Protein AF-A0A1Y2U608-F1 (afdb_monomer_lite)

Foldseek 3Di:
DFDADDPDPVSFDFDDPDDAFTFGAQDAPDDFDKAFDAWPQDDFFFTWTWIDGPNDIWIKTWTALADQVVKDFDPPPDDPLPPVRGVQACRQIQLLNQVRRLLRLCVLVVNCVQAFHWRGKDFDDPVRVVNVCVVPVVVVDHRFHGPPDDADPDPCPTSQNSDDHPVSHGGTTMIIITHDFDQDPDDDLVLLVSNVVSLVVCLLSLKFLLQDASVQAGVSHGYGRSRIRHPPHVLQCVVVPPPDDPVNVVVSLVVLLVRQLVSQLNSLVRLVVVCVVCVVDDRHDDGPDDVSPRLPPPPVPPDDDDDRDRDHPHNSNPHDSPVSVPDD

Secondary structure (DSSP, 8-state):
-PPPPPSSGGG---B-SSSS--BPBP--SSS---EEEEEEEEETTEEEEEEEETTEEEEEEEEPB--GGGSS---TTS-TT-HHHHHHHHHHHSHHHHHHHHHHHHHHHT-GGGBPPEEEEEE--HHHHHHHHHHTGGG----BS-TTSPPPSSGGGSGGGSS--TTSPPPPPEEEEEE---B-----HHHHHHHHHHHHHHHHTTEE-----GGGEETTEE---TT-EESS-TTT-GGG-TT--HHHHHHHHHHHHHHHHHHHHHHHHHHHHHHHHTTTSPPP---SSGGGSTT------TTS--PPPP--SS-TT---TTTGGG--

pLDDT: mean 88.11, std 13.31, range [29.8, 98.81]

Structure (mmCIF, N/CA/C/O backbone):
data_AF-A0A1Y2U608-F1
#
_entry.id   AF-A0A1Y2U608-F1
#
loop_
_atom_site.group_PDB
_atom_site.id
_atom_site.type_symbol
_atom_site.label_atom_id
_atom_site.label_alt_id
_atom_site.label_comp_id
_atom_site.label_asym_id
_atom_site.label_entity_id
_atom_site.label_seq_id
_atom_site.pdbx_PDB_ins_code
_atom_site.Cartn_x
_atom_site.Cartn_y
_atom_site.Cartn_z
_atom_site.occupancy
_atom_site.B_iso_or_equiv
_atom_site.auth_seq_id
_atom_site.auth_comp_id
_atom_site.auth_asym_id
_atom_site.auth_atom_id
_atom_site.pdbx_PDB_model_num
ATOM 1 N N . MET A 1 1 ? 2.830 4.367 -18.509 1.00 82.81 1 MET A N 1
ATOM 2 C CA . MET A 1 1 ? 3.210 4.163 -17.089 1.00 82.81 1 MET A CA 1
ATOM 3 C C . MET A 1 1 ? 1.968 3.898 -16.253 1.00 82.81 1 MET A C 1
ATOM 5 O O . MET A 1 1 ? 1.845 2.808 -15.715 1.00 82.81 1 MET A O 1
ATOM 9 N N . TYR A 1 2 ? 1.045 4.858 -16.164 1.00 88.81 2 TYR A N 1
ATOM 10 C CA . TYR A 1 2 ? -0.232 4.678 -15.472 1.00 88.81 2 TYR A CA 1
ATOM 11 C C . TYR A 1 2 ? -1.236 3.863 -16.305 1.00 88.81 2 TYR A C 1
ATOM 13 O O . TYR A 1 2 ? -1.068 3.782 -17.521 1.00 88.81 2 TYR A O 1
ATOM 21 N N . PRO A 1 3 ? -2.272 3.276 -15.676 1.00 88.06 3 PRO A N 1
ATOM 22 C CA . PRO A 1 3 ? -3.377 2.652 -16.394 1.00 88.06 3 PRO A CA 1
ATOM 23 C C . PRO A 1 3 ? -4.115 3.650 -17.294 1.00 88.06 3 PRO A C 1
ATOM 25 O O . PRO A 1 3 ? -4.338 4.796 -16.900 1.00 88.06 3 PRO A O 1
ATOM 28 N N . GLU A 1 4 ? -4.540 3.182 -18.464 1.00 90.81 4 GLU A N 1
ATOM 29 C CA . GLU A 1 4 ? -5.383 3.937 -19.393 1.00 90.81 4 GLU A CA 1
ATOM 30 C C . GLU A 1 4 ? -6.827 4.067 -18.881 1.00 90.81 4 GLU A C 1
ATOM 32 O O . GLU A 1 4 ? -7.283 3.308 -18.019 1.00 90.81 4 GLU A O 1
ATOM 37 N N . TRP A 1 5 ? -7.583 5.009 -19.451 1.00 90.75 5 TRP A N 1
ATOM 38 C CA . TRP A 1 5 ? -9.025 5.085 -19.220 1.00 90.75 5 TRP A CA 1
ATOM 39 C C . TRP A 1 5 ? -9.722 3.844 -19.802 1.00 90.75 5 TRP A C 1
ATOM 41 O O . TRP A 1 5 ? -9.654 3.630 -21.018 1.00 90.75 5 TRP A O 1
ATOM 51 N N . PRO A 1 6 ? -10.432 3.043 -18.986 1.00 86.12 6 PRO A N 1
ATOM 52 C CA . PRO A 1 6 ? -11.152 1.887 -19.499 1.00 86.12 6 PRO A CA 1
ATOM 53 C C . PRO A 1 6 ? -12.313 2.359 -20.383 1.00 86.12 6 PRO A C 1
ATOM 55 O O . PRO A 1 6 ? -13.082 3.241 -20.000 1.00 86.12 6 PRO A O 1
ATOM 58 N N . LYS A 1 7 ? -12.468 1.761 -21.568 1.00 83.31 7 LYS A N 1
ATOM 59 C CA . LYS A 1 7 ? -13.630 1.993 -22.447 1.00 83.31 7 LYS A CA 1
ATOM 60 C C . LYS A 1 7 ? -14.804 1.099 -22.045 1.00 83.31 7 LYS A C 1
ATOM 62 O O . LYS A 1 7 ? -15.951 1.380 -22.382 1.00 83.31 7 LYS A O 1
ATOM 67 N N . SER A 1 8 ? -14.512 0.013 -21.337 1.00 82.56 8 SER A N 1
ATOM 68 C CA . SER A 1 8 ? -15.445 -1.003 -20.870 1.00 82.56 8 SER A CA 1
ATOM 69 C C . SER A 1 8 ? -14.888 -1.736 -19.645 1.00 82.56 8 SER A C 1
ATOM 71 O O . SER A 1 8 ? -13.690 -1.697 -19.368 1.00 82.56 8 SER A O 1
ATOM 73 N N . SER A 1 9 ? -15.742 -2.467 -18.923 1.00 81.19 9 SER A N 1
ATOM 74 C CA . SER A 1 9 ? -15.304 -3.303 -17.796 1.00 81.19 9 SER A CA 1
ATOM 75 C C . SER A 1 9 ? -14.350 -4.427 -18.210 1.00 81.19 9 SER A C 1
ATOM 77 O O . SER A 1 9 ? -13.551 -4.864 -17.388 1.00 81.19 9 SER A O 1
ATOM 79 N N . SER A 1 10 ? -14.396 -4.876 -19.469 1.00 83.44 10 SER A N 1
ATOM 80 C CA . SER A 1 10 ? -13.465 -5.875 -20.009 1.00 83.44 10 SER A CA 1
ATOM 81 C C . SER A 1 10 ? -12.045 -5.351 -20.222 1.00 83.44 10 SER A C 1
ATOM 83 O O . SER A 1 10 ? -11.138 -6.163 -20.377 1.00 83.44 10 SER A O 1
ATOM 85 N N . ASP A 1 11 ? -11.839 -4.031 -20.206 1.00 87.12 11 ASP A N 1
ATOM 86 C CA . ASP A 1 11 ? -10.500 -3.438 -20.319 1.00 87.12 11 ASP A CA 1
ATOM 87 C C . ASP A 1 11 ? -9.748 -3.450 -18.977 1.00 87.12 11 ASP A C 1
ATOM 89 O O . ASP A 1 11 ? -8.542 -3.214 -18.931 1.00 87.12 11 ASP A O 1
ATOM 93 N N . LEU A 1 12 ? -10.449 -3.722 -17.868 1.00 92.56 12 LEU A N 1
ATOM 94 C CA . LEU A 1 12 ? -9.843 -3.827 -16.546 1.00 92.56 12 LEU A CA 1
ATOM 95 C C . LEU A 1 12 ? -9.164 -5.189 -16.381 1.00 92.56 12 LEU A C 1
ATOM 97 O O . LEU A 1 12 ? -9.801 -6.239 -16.463 1.00 92.56 12 LEU A O 1
ATOM 101 N N . VAL A 1 13 ? -7.866 -5.159 -16.091 1.00 94.62 13 VAL A N 1
ATOM 102 C CA . VAL A 1 13 ? -7.020 -6.344 -15.920 1.00 94.62 13 VAL A CA 1
ATOM 103 C C . VAL A 1 13 ? -6.246 -6.273 -14.605 1.00 94.62 13 VAL A C 1
ATOM 105 O O . VAL A 1 13 ? -5.995 -5.180 -14.112 1.00 94.62 13 VAL A O 1
ATOM 108 N N . PRO A 1 14 ? -5.812 -7.401 -14.025 1.00 96.81 14 PRO A N 1
ATOM 109 C CA . PRO A 1 14 ? -5.076 -7.374 -12.764 1.00 96.81 14 PRO A CA 1
ATOM 110 C C . PRO A 1 14 ? -3.813 -6.497 -12.840 1.00 96.81 14 PRO A C 1
ATOM 112 O O . PRO A 1 14 ? -3.045 -6.600 -13.799 1.00 96.81 14 PRO A O 1
ATOM 115 N N . LEU A 1 15 ? -3.585 -5.666 -11.818 1.00 96.44 15 LEU A N 1
ATOM 116 C CA . LEU A 1 15 ? -2.464 -4.716 -11.742 1.00 96.44 15 LEU A CA 1
ATOM 117 C C . LEU A 1 15 ? -1.483 -5.078 -10.617 1.00 96.44 15 LEU A C 1
ATOM 119 O O . LEU A 1 15 ? -1.917 -5.633 -9.606 1.00 96.44 15 LEU A O 1
ATOM 123 N N . PRO A 1 16 ? -0.185 -4.735 -10.724 1.00 95.44 16 PRO A N 1
ATOM 124 C CA . PRO A 1 16 ? 0.470 -3.996 -11.817 1.00 95.44 16 PRO A CA 1
ATOM 125 C C . PRO A 1 16 ? 0.883 -4.858 -13.026 1.00 95.44 16 PRO A C 1
ATOM 127 O O . PRO A 1 16 ? 0.867 -6.090 -12.977 1.00 95.44 16 PRO A O 1
ATOM 130 N N . HIS A 1 17 ? 1.309 -4.201 -14.113 1.00 90.81 17 HIS A N 1
ATOM 131 C CA . HIS A 1 17 ? 1.776 -4.828 -15.362 1.00 90.81 17 HIS A CA 1
ATOM 132 C C . HIS A 1 17 ? 3.239 -5.296 -15.292 1.00 90.81 17 HIS A C 1
ATOM 134 O O . HIS A 1 17 ? 4.078 -4.918 -16.107 1.00 90.81 17 HIS A O 1
ATOM 140 N N . CYS A 1 18 ? 3.559 -6.125 -14.306 1.00 91.75 18 CYS A N 1
ATOM 141 C CA . CYS A 1 18 ? 4.874 -6.746 -14.178 1.00 91.75 18 CYS A CA 1
ATOM 142 C C . CYS A 1 18 ? 4.766 -8.155 -13.584 1.00 91.75 18 CYS A C 1
ATOM 144 O O . CYS A 1 18 ? 3.677 -8.629 -13.234 1.00 91.75 18 CYS A O 1
ATOM 146 N N . ASP A 1 19 ? 5.902 -8.836 -13.464 1.00 92.31 19 ASP A N 1
ATOM 147 C CA . ASP A 1 19 ? 5.955 -10.168 -12.876 1.00 92.31 19 ASP A CA 1
ATOM 148 C C . ASP A 1 19 ? 5.597 -10.151 -11.389 1.00 92.31 19 ASP A C 1
ATOM 150 O O . ASP A 1 19 ? 5.846 -9.186 -10.654 1.00 92.31 19 ASP A O 1
ATOM 154 N N . GLY A 1 20 ? 5.007 -11.258 -10.943 1.00 94.19 20 GLY A N 1
ATOM 155 C CA . GLY A 1 20 ? 4.575 -11.438 -9.567 1.00 94.19 20 GLY A CA 1
ATOM 156 C C . GLY A 1 20 ? 3.098 -11.127 -9.308 1.00 94.19 20 GLY A C 1
ATOM 157 O O . GLY A 1 20 ? 2.288 -11.123 -10.247 1.00 94.19 20 GLY A O 1
ATOM 158 N N . PRO A 1 21 ? 2.757 -10.909 -8.023 1.00 96.62 21 PRO A N 1
ATOM 159 C CA . PRO A 1 21 ? 1.381 -10.807 -7.556 1.00 96.62 21 PRO A CA 1
ATOM 160 C C . PRO A 1 21 ? 0.657 -9.590 -8.113 1.00 96.62 21 PRO A C 1
ATOM 162 O O . PRO A 1 21 ? 1.248 -8.522 -8.282 1.00 96.62 21 PRO A O 1
ATOM 165 N N . LYS A 1 22 ? -0.642 -9.758 -8.359 1.00 97.38 22 LYS A N 1
ATOM 166 C CA . LYS A 1 22 ? -1.510 -8.727 -8.929 1.00 97.38 22 LYS A CA 1
ATOM 167 C C . LYS A 1 22 ? -2.814 -8.647 -8.155 1.00 97.38 22 LYS A C 1
ATOM 169 O O . LYS A 1 22 ? -3.308 -9.657 -7.658 1.00 97.38 22 LYS A O 1
ATOM 174 N N . LEU A 1 23 ? -3.381 -7.452 -8.094 1.00 98.38 23 LEU A N 1
ATOM 175 C CA . LEU A 1 23 ? -4.692 -7.195 -7.531 1.00 98.38 23 LEU A CA 1
ATOM 176 C C . LEU A 1 23 ? -5.724 -7.122 -8.657 1.00 98.38 23 LEU A C 1
ATOM 178 O O . LEU A 1 23 ? -5.541 -6.396 -9.634 1.00 98.38 23 LEU A O 1
ATOM 182 N N . ASN A 1 24 ? -6.816 -7.867 -8.509 1.00 97.81 24 ASN A N 1
ATOM 183 C CA . ASN A 1 24 ? -7.944 -7.819 -9.437 1.00 97.81 24 ASN A CA 1
ATOM 184 C C . ASN A 1 24 ? -8.725 -6.496 -9.312 1.00 97.81 24 ASN A C 1
ATOM 186 O O . ASN A 1 24 ? -8.734 -5.888 -8.233 1.00 97.81 24 ASN A O 1
ATOM 190 N N . PRO A 1 25 ? -9.419 -6.057 -10.378 1.00 97.75 25 PRO A N 1
ATOM 191 C CA . PRO A 1 25 ? -10.357 -4.948 -10.270 1.00 97.75 25 PRO A CA 1
ATOM 192 C C . PRO A 1 25 ? -11.491 -5.284 -9.294 1.00 97.75 25 PRO A C 1
ATOM 194 O O . PRO A 1 25 ? -11.885 -6.442 -9.141 1.00 97.75 25 PRO A O 1
ATOM 197 N N . PHE A 1 26 ? -12.039 -4.258 -8.647 1.00 97.44 26 PHE A N 1
ATOM 198 C CA . PHE A 1 26 ? -13.210 -4.386 -7.795 1.00 97.44 26 PHE A CA 1
ATOM 199 C C . PHE A 1 26 ? -14.401 -4.886 -8.633 1.00 97.44 26 PHE A C 1
ATOM 201 O O . PHE A 1 26 ? -14.729 -4.276 -9.658 1.00 97.44 26 PHE A O 1
ATOM 208 N N . PRO A 1 27 ? -15.070 -5.979 -8.228 1.00 95.06 27 PRO A N 1
ATOM 209 C CA . PRO A 1 27 ? -16.069 -6.641 -9.059 1.00 95.06 27 PRO A CA 1
ATOM 210 C C . PRO A 1 27 ? -17.428 -5.932 -8.975 1.00 95.06 27 PRO A C 1
ATOM 212 O O . PRO A 1 27 ? -18.334 -6.367 -8.260 1.00 95.06 27 PRO A O 1
ATOM 215 N N . PHE A 1 28 ? -17.599 -4.842 -9.723 1.00 92.06 28 PHE A N 1
ATOM 216 C CA . PHE A 1 28 ? -18.902 -4.188 -9.845 1.00 92.06 28 PHE A CA 1
ATOM 217 C C . PHE A 1 28 ? -19.932 -5.129 -10.489 1.00 92.06 28 PHE A C 1
ATOM 219 O O . PHE A 1 28 ? -19.777 -5.591 -11.617 1.00 92.06 28 PHE A O 1
ATOM 226 N N . GLN A 1 29 ? -21.043 -5.365 -9.792 1.00 88.50 29 GLN A N 1
ATOM 227 C CA . GLN A 1 29 ? -22.234 -6.031 -10.343 1.00 88.50 29 GLN A CA 1
ATOM 228 C C . GLN A 1 29 ? -23.079 -5.051 -11.188 1.00 88.50 29 GLN A C 1
ATOM 230 O O . GLN A 1 29 ? -24.216 -4.737 -10.839 1.00 88.50 29 GLN A O 1
ATOM 235 N N . GLY A 1 30 ? -22.500 -4.496 -12.257 1.00 87.38 30 GLY A N 1
ATOM 236 C CA . GLY A 1 30 ? -23.142 -3.508 -13.134 1.00 87.38 30 GLY A CA 1
ATOM 237 C C . GLY A 1 30 ? -22.305 -2.238 -13.327 1.00 87.38 30 GLY A C 1
ATOM 238 O O . GLY A 1 30 ? -21.084 -2.298 -13.191 1.00 87.38 30 GLY A O 1
ATOM 239 N N . PRO A 1 31 ? -22.934 -1.092 -13.656 1.00 88.50 31 PRO A N 1
ATOM 240 C CA . PRO A 1 31 ? -22.225 0.177 -13.790 1.00 88.50 31 PRO A CA 1
ATOM 241 C C . PRO A 1 31 ? -21.476 0.545 -12.508 1.00 88.50 31 PRO A C 1
ATOM 243 O O . PRO A 1 31 ? -21.961 0.278 -11.403 1.00 88.50 31 PRO A O 1
ATOM 246 N N . GLN A 1 32 ? -20.334 1.211 -12.662 1.00 92.25 32 GLN A N 1
ATOM 247 C CA . GLN A 1 32 ? -19.601 1.793 -11.545 1.00 92.25 32 GLN A CA 1
ATOM 248 C C . GLN A 1 32 ? -20.482 2.857 -10.883 1.00 92.25 32 GLN A C 1
ATOM 250 O O . GLN A 1 32 ? -20.776 3.889 -11.472 1.00 92.25 32 GLN A O 1
ATOM 255 N N . LYS A 1 33 ? -20.978 2.559 -9.681 1.00 94.81 33 LYS A N 1
ATOM 256 C CA . LYS A 1 33 ? -21.806 3.465 -8.879 1.00 94.81 33 LYS A CA 1
ATOM 257 C C . LYS A 1 33 ? -21.177 3.595 -7.508 1.00 94.81 33 LYS A C 1
ATOM 259 O O . LYS A 1 33 ? -21.203 2.638 -6.731 1.00 94.81 33 LYS A O 1
ATOM 264 N N . ILE A 1 34 ? -20.611 4.764 -7.235 1.00 97.75 34 ILE A N 1
ATOM 265 C CA . ILE A 1 34 ? -19.926 5.064 -5.980 1.00 97.75 34 ILE A CA 1
ATOM 266 C C . ILE A 1 34 ? -20.586 6.289 -5.358 1.00 97.75 34 ILE A C 1
ATOM 268 O O . ILE A 1 34 ? -20.656 7.352 -5.972 1.00 97.75 34 ILE A O 1
ATOM 272 N N . THR A 1 35 ? -21.047 6.159 -4.120 1.00 98.19 35 THR A N 1
ATOM 273 C CA . THR A 1 35 ? -21.534 7.296 -3.338 1.00 98.19 35 THR A CA 1
ATOM 274 C C . THR A 1 35 ? -20.467 7.700 -2.329 1.00 98.19 35 THR A C 1
ATOM 276 O O . THR A 1 35 ? -20.159 6.950 -1.406 1.00 98.19 35 THR A O 1
ATOM 279 N N . PHE A 1 36 ? -19.893 8.893 -2.502 1.00 98.44 36 PHE A N 1
ATOM 280 C CA . PHE A 1 36 ? -18.903 9.461 -1.584 1.00 98.44 36 PHE A CA 1
ATOM 281 C C . PHE A 1 36 ? -19.589 10.028 -0.337 1.00 98.44 36 PHE A C 1
ATOM 283 O O . PHE A 1 36 ? -20.389 10.960 -0.431 1.00 98.44 36 PHE A O 1
ATOM 290 N N . LEU A 1 37 ? -19.282 9.471 0.836 1.00 98.38 37 LEU A N 1
ATOM 291 C CA . LEU A 1 37 ? -19.990 9.788 2.077 1.00 98.38 37 LEU A CA 1
ATOM 292 C C . LEU A 1 37 ? -19.217 10.776 2.949 1.00 98.38 37 LEU A C 1
ATOM 294 O O . LEU A 1 37 ? -19.741 11.842 3.281 1.00 98.38 37 LEU A O 1
ATOM 298 N N . GLU A 1 38 ? -17.985 10.425 3.309 1.00 98.19 38 GLU A N 1
ATOM 299 C CA . GLU A 1 38 ? -17.209 11.085 4.363 1.00 98.19 38 GLU A CA 1
ATOM 300 C C . GLU A 1 38 ? -15.714 11.031 4.034 1.00 98.19 38 GLU A C 1
ATOM 302 O O . GLU A 1 38 ? -15.227 10.024 3.519 1.00 98.19 38 GLU A O 1
ATOM 307 N N . TYR A 1 39 ? -14.986 12.107 4.322 1.00 98.06 39 TYR A N 1
ATOM 308 C CA . TYR A 1 39 ? -13.531 12.130 4.217 1.00 98.06 39 TYR A CA 1
ATOM 309 C C . TYR A 1 39 ? -12.925 11.602 5.517 1.00 98.06 39 TYR A C 1
ATOM 311 O O . TYR A 1 39 ? -13.249 12.108 6.588 1.00 98.06 39 TYR A O 1
ATOM 319 N N . LEU A 1 40 ? -12.076 10.578 5.425 1.00 95.94 40 LEU A N 1
ATOM 320 C CA . LEU A 1 40 ? -11.510 9.893 6.591 1.00 95.94 40 LEU A CA 1
ATOM 321 C C . LEU A 1 40 ? -10.099 10.382 6.936 1.00 95.94 40 LEU A C 1
ATOM 323 O O . LEU A 1 40 ? -9.675 10.242 8.079 1.00 95.94 40 LEU A O 1
ATOM 327 N N . GLY A 1 41 ? -9.378 10.951 5.969 1.00 94.38 41 GLY A N 1
ATOM 328 C CA . GLY A 1 41 ? -8.042 11.502 6.176 1.00 94.38 41 GLY A CA 1
ATOM 329 C C . GLY A 1 41 ? -7.156 11.399 4.940 1.00 94.38 41 GLY A C 1
ATOM 330 O O . GLY A 1 41 ? -7.580 10.945 3.877 1.00 94.38 41 GLY A O 1
ATOM 331 N N . GLU A 1 42 ? -5.901 11.798 5.103 1.00 93.75 42 GLU A N 1
ATOM 332 C CA . GLU A 1 42 ? -4.843 11.630 4.110 1.00 93.75 42 GLU A CA 1
ATOM 333 C C . GLU A 1 42 ? -3.545 11.156 4.747 1.00 93.75 42 GLU A C 1
ATOM 335 O O . GLU A 1 42 ? -3.323 11.300 5.948 1.00 93.75 42 GLU A O 1
ATOM 340 N N . GLY A 1 43 ? -2.681 10.621 3.895 1.00 90.38 43 GLY A N 1
ATOM 341 C CA . GLY A 1 43 ? -1.259 10.484 4.153 1.00 90.38 43 GLY A CA 1
ATOM 342 C C . GLY A 1 43 ? -0.464 10.932 2.930 1.00 90.38 43 GLY A C 1
ATOM 343 O O . GLY A 1 43 ? -1.028 11.430 1.953 1.00 90.38 43 GLY A O 1
ATOM 344 N N . LEU A 1 44 ? 0.845 10.684 2.962 1.00 90.88 44 LEU A N 1
ATOM 345 C CA . LEU A 1 44 ? 1.774 11.077 1.898 1.00 90.88 44 LEU A CA 1
ATOM 346 C C . LEU A 1 44 ? 1.319 10.611 0.501 1.00 90.88 44 LEU A C 1
ATOM 348 O O . LEU A 1 44 ? 1.421 11.359 -0.464 1.00 90.88 44 LEU A O 1
ATOM 352 N N . HIS A 1 45 ? 0.772 9.394 0.398 1.00 93.94 45 HIS A N 1
ATOM 353 C CA . HIS A 1 45 ? 0.472 8.748 -0.886 1.00 93.94 45 HIS A CA 1
ATOM 354 C C . HIS A 1 45 ? -0.985 8.842 -1.344 1.00 93.94 45 HIS A C 1
ATOM 356 O O . HIS A 1 45 ? -1.276 8.500 -2.490 1.00 93.94 45 HIS A O 1
ATOM 362 N N . ALA A 1 46 ? -1.930 9.204 -0.472 1.00 96.00 46 ALA A N 1
ATOM 363 C CA . ALA A 1 46 ? -3.347 9.040 -0.785 1.00 96.00 46 ALA A CA 1
ATOM 364 C C . ALA A 1 46 ? -4.287 9.833 0.124 1.00 96.00 46 ALA A C 1
ATOM 366 O O . ALA A 1 46 ? -3.985 10.103 1.285 1.00 96.00 46 ALA A O 1
ATOM 367 N N . HIS A 1 47 ? -5.486 10.067 -0.398 1.00 97.50 47 HIS A N 1
ATOM 368 C CA . HIS A 1 47 ? -6.675 10.416 0.370 1.00 97.50 47 HIS A CA 1
ATOM 369 C C . HIS A 1 47 ? -7.489 9.158 0.680 1.00 97.50 47 HIS A C 1
ATOM 371 O O . HIS A 1 47 ? -7.570 8.248 -0.144 1.00 97.50 47 HIS A O 1
ATOM 377 N N . VAL A 1 48 ? -8.147 9.106 1.835 1.00 97.69 48 VAL A N 1
ATOM 378 C CA . VAL A 1 48 ? -9.043 8.007 2.208 1.00 97.69 48 VAL A CA 1
ATOM 379 C C . VAL A 1 48 ? -10.446 8.555 2.422 1.00 97.69 48 VAL A C 1
ATOM 381 O O . VAL A 1 48 ? -10.663 9.483 3.199 1.00 97.69 48 VAL A O 1
ATOM 384 N N . VAL A 1 49 ? -11.417 7.966 1.730 1.00 98.38 49 VAL A N 1
ATOM 385 C CA . VAL A 1 49 ? -12.825 8.363 1.791 1.00 98.38 49 VAL A CA 1
ATOM 386 C C . VAL A 1 49 ? -13.703 7.162 2.106 1.00 98.38 49 VAL A C 1
ATOM 388 O O . VAL A 1 49 ? -13.487 6.055 1.617 1.00 98.38 49 VAL A O 1
ATOM 391 N N . LYS A 1 50 ? -14.723 7.373 2.928 1.00 98.62 50 LYS A N 1
ATOM 392 C CA . LYS A 1 50 ? -15.799 6.414 3.148 1.00 98.62 50 LYS A CA 1
ATOM 393 C C . LYS A 1 50 ? -16.754 6.476 1.970 1.00 98.62 50 LYS A C 1
ATOM 395 O O . LYS A 1 50 ? -17.224 7.558 1.602 1.00 98.62 50 LYS A O 1
ATOM 400 N N . VAL A 1 51 ? -17.074 5.318 1.412 1.00 98.75 51 VAL A N 1
ATOM 401 C CA . VAL A 1 51 ? -17.980 5.209 0.268 1.00 98.75 51 VAL A CA 1
ATOM 402 C C . VAL A 1 51 ? -19.039 4.150 0.506 1.00 98.75 51 VAL A C 1
ATOM 404 O O . VAL A 1 51 ? -18.816 3.187 1.240 1.00 98.75 51 VAL A O 1
ATOM 407 N N . GLU A 1 52 ? -20.179 4.323 -0.148 1.00 98.44 52 GLU A N 1
ATOM 408 C CA . GLU A 1 52 ? -21.145 3.255 -0.362 1.00 98.44 52 GLU A CA 1
ATOM 409 C C . GLU A 1 52 ? -21.052 2.778 -1.812 1.00 98.44 52 GLU A C 1
ATOM 411 O O . GLU A 1 52 ? -21.097 3.575 -2.752 1.00 98.44 52 GLU A O 1
ATOM 416 N N . ILE A 1 53 ? -20.911 1.466 -1.985 1.00 98.06 53 ILE A N 1
ATOM 417 C CA . ILE A 1 53 ? -20.955 0.798 -3.283 1.00 98.06 53 ILE A CA 1
ATOM 418 C C . ILE A 1 53 ? -21.940 -0.358 -3.138 1.00 98.06 53 ILE A C 1
ATOM 420 O O . ILE A 1 53 ? -21.761 -1.224 -2.286 1.00 98.06 53 ILE A O 1
ATOM 424 N N . GLN A 1 54 ? -23.004 -0.357 -3.945 1.00 94.88 54 GLN A N 1
ATOM 425 C CA . GLN A 1 54 ? -24.032 -1.412 -3.937 1.00 94.88 54 GLN A CA 1
ATOM 426 C C . GLN A 1 54 ? -24.661 -1.659 -2.549 1.00 94.88 54 GLN A C 1
ATOM 428 O O . GLN A 1 54 ? -24.933 -2.796 -2.173 1.00 94.88 54 GLN A O 1
ATOM 433 N N . GLY A 1 55 ? -24.887 -0.585 -1.783 1.00 95.94 55 GLY A N 1
ATOM 434 C CA . GLY A 1 55 ? -25.483 -0.648 -0.442 1.00 95.94 55 GLY A CA 1
ATOM 435 C C . GLY A 1 55 ? -24.539 -1.142 0.660 1.00 95.94 55 GLY A C 1
ATOM 436 O O . GLY A 1 55 ? -24.981 -1.347 1.787 1.00 95.94 55 GLY A O 1
ATOM 437 N N . GLN A 1 56 ? -23.253 -1.340 0.359 1.00 97.75 56 GLN A N 1
ATOM 438 C CA . GLN A 1 56 ? -22.236 -1.733 1.329 1.00 97.75 56 GLN A CA 1
ATOM 439 C C . GLN A 1 56 ? -21.229 -0.599 1.547 1.00 97.75 56 GLN A C 1
ATOM 441 O O . GLN A 1 56 ? -20.809 0.075 0.606 1.00 97.75 56 GLN A O 1
ATOM 446 N N . ILE A 1 57 ? -20.829 -0.408 2.807 1.00 98.56 57 ILE A N 1
ATOM 447 C CA . ILE A 1 57 ? -19.848 0.601 3.213 1.00 98.56 57 ILE A CA 1
ATOM 448 C C . ILE A 1 57 ? -18.426 0.061 3.071 1.00 98.56 57 ILE A C 1
ATOM 450 O O . ILE A 1 57 ? -18.129 -1.044 3.539 1.00 98.56 57 ILE A O 1
ATOM 454 N N . TYR A 1 58 ? -17.554 0.886 2.490 1.00 98.69 58 TYR A N 1
ATOM 455 C CA . TYR A 1 58 ? -16.131 0.622 2.292 1.00 98.69 58 TYR A CA 1
ATOM 456 C C . TYR A 1 58 ? -15.271 1.839 2.644 1.00 98.69 58 TYR A C 1
ATOM 458 O O . TYR A 1 58 ? -15.745 2.979 2.654 1.00 98.69 58 TYR A O 1
ATOM 466 N N . ALA A 1 59 ? -13.984 1.587 2.884 1.00 98.44 59 ALA A N 1
ATOM 467 C CA . ALA A 1 59 ? -12.946 2.605 2.809 1.00 98.44 59 ALA A CA 1
ATOM 468 C C . ALA A 1 59 ? -12.327 2.566 1.405 1.00 98.44 59 ALA A C 1
ATOM 470 O O . ALA A 1 59 ? -11.879 1.515 0.948 1.00 98.44 59 ALA A O 1
ATOM 471 N N . LEU A 1 60 ? -12.301 3.700 0.717 1.00 98.69 60 LEU A N 1
ATOM 472 C CA . LEU A 1 60 ? -11.685 3.861 -0.594 1.00 98.69 60 LEU A CA 1
ATOM 473 C C . LEU A 1 60 ? -10.443 4.741 -0.447 1.00 98.69 60 LEU A C 1
ATOM 475 O O . LEU A 1 60 ? -10.549 5.929 -0.145 1.00 98.69 60 LEU A O 1
ATOM 479 N N . LYS A 1 61 ? -9.265 4.148 -0.654 1.00 98.50 61 LYS A N 1
ATOM 480 C CA . LYS A 1 61 ? -7.985 4.869 -0.684 1.00 98.50 61 LYS A CA 1
ATOM 481 C C . LYS A 1 61 ? -7.716 5.317 -2.117 1.00 98.50 61 LYS A C 1
ATOM 483 O O . LYS A 1 61 ? -7.545 4.461 -2.977 1.00 98.50 61 LYS A O 1
ATOM 488 N N . LEU A 1 62 ? -7.721 6.623 -2.364 1.00 98.56 62 LEU A N 1
ATOM 489 C CA . LEU A 1 62 ? -7.486 7.268 -3.655 1.00 98.56 62 LEU A CA 1
ATOM 490 C C . LEU A 1 62 ? -6.055 7.803 -3.708 1.00 98.56 62 LEU A C 1
ATOM 492 O O . LEU A 1 62 ? -5.688 8.681 -2.928 1.00 98.56 62 LEU A O 1
ATOM 496 N N . PHE A 1 63 ? -5.252 7.271 -4.619 1.00 97.38 63 PHE A N 1
ATOM 497 C CA . PHE A 1 63 ? -3.818 7.522 -4.659 1.00 97.38 63 PHE A CA 1
ATOM 498 C C . PHE A 1 63 ? -3.482 8.818 -5.385 1.00 97.38 63 PHE A C 1
ATOM 500 O O . PHE A 1 63 ? -4.077 9.160 -6.413 1.00 97.38 63 PHE A O 1
ATOM 507 N N . ARG A 1 64 ? -2.483 9.508 -4.842 1.00 95.12 64 ARG A N 1
ATOM 508 C CA . ARG A 1 64 ? -1.807 10.631 -5.479 1.00 95.12 64 ARG A CA 1
ATOM 509 C C . ARG A 1 64 ? -0.902 10.121 -6.609 1.00 95.12 64 ARG A C 1
ATOM 511 O O . ARG A 1 64 ? -0.671 8.924 -6.766 1.00 95.12 64 ARG A O 1
ATOM 518 N N . PHE A 1 65 ? -0.410 11.046 -7.413 1.00 93.88 65 PHE A N 1
ATOM 519 C CA . PHE A 1 65 ? 0.635 10.871 -8.411 1.00 93.88 65 PHE A CA 1
ATOM 520 C C . PHE A 1 65 ? 1.919 11.432 -7.788 1.00 93.88 65 PHE A C 1
ATOM 522 O O . PHE A 1 65 ? 2.165 12.628 -7.938 1.00 93.88 65 PHE A O 1
ATOM 529 N N . PRO A 1 66 ? 2.664 10.631 -7.006 1.00 91.00 66 PRO A N 1
ATOM 530 C CA . PRO A 1 66 ? 3.720 11.135 -6.128 1.00 91.00 66 PRO A CA 1
ATOM 531 C C . PRO A 1 66 ? 4.928 11.645 -6.915 1.00 91.00 66 PRO A C 1
ATOM 533 O O . PRO A 1 66 ? 5.076 11.330 -8.097 1.00 91.00 66 PRO A O 1
ATOM 536 N N . HIS A 1 67 ? 5.814 12.400 -6.264 1.00 87.38 67 HIS A N 1
ATOM 537 C CA . HIS A 1 67 ? 7.097 12.758 -6.865 1.00 87.38 67 HIS A CA 1
ATOM 538 C C . HIS A 1 67 ? 7.993 11.522 -6.997 1.00 87.38 67 HIS A C 1
ATOM 540 O O . HIS A 1 67 ? 7.875 10.572 -6.228 1.00 87.38 67 HIS A O 1
ATOM 546 N N . ASP A 1 68 ? 8.934 11.537 -7.947 1.00 83.75 68 ASP A N 1
ATOM 547 C CA . ASP A 1 68 ? 9.831 10.389 -8.188 1.00 83.75 68 ASP A CA 1
ATOM 548 C C . ASP A 1 68 ? 10.684 10.029 -6.959 1.00 83.75 68 ASP A C 1
ATOM 550 O O . ASP A 1 68 ? 11.139 8.902 -6.825 1.00 83.75 68 ASP A O 1
ATOM 554 N N . GLN A 1 69 ? 10.907 11.000 -6.070 1.00 83.12 69 GLN A N 1
ATOM 555 C CA . GLN A 1 69 ? 11.671 10.848 -4.829 1.00 83.12 69 GLN A CA 1
ATOM 556 C C . GLN A 1 69 ? 10.875 10.221 -3.675 1.00 83.12 69 GLN A C 1
ATOM 558 O O . GLN A 1 69 ? 11.473 9.839 -2.673 1.00 83.12 69 GLN A O 1
ATOM 563 N N . ASP A 1 70 ? 9.550 10.123 -3.804 1.00 86.56 70 ASP A N 1
ATOM 564 C CA . ASP A 1 70 ? 8.669 9.608 -2.748 1.00 86.56 70 ASP A CA 1
ATOM 565 C C . ASP A 1 70 ? 8.552 8.074 -2.794 1.00 86.56 70 ASP A C 1
ATOM 567 O O . ASP A 1 70 ? 7.850 7.467 -1.989 1.00 86.56 70 ASP A O 1
ATOM 571 N N . TRP A 1 71 ? 9.213 7.427 -3.753 1.00 89.00 71 TRP A N 1
ATOM 572 C CA . TRP A 1 71 ? 9.228 5.979 -3.903 1.00 89.00 71 TRP A CA 1
ATOM 573 C C . TRP A 1 71 ? 10.612 5.485 -4.326 1.00 89.00 71 TRP A C 1
ATOM 575 O O . TRP A 1 71 ? 11.450 6.241 -4.815 1.00 89.00 71 TRP A O 1
ATOM 585 N N . LEU A 1 72 ? 10.878 4.195 -4.100 1.00 88.62 72 LEU A N 1
ATOM 586 C CA . LEU A 1 72 ? 12.156 3.590 -4.468 1.00 88.62 72 LEU A CA 1
ATOM 587 C C . LEU A 1 72 ? 12.272 3.556 -5.996 1.00 88.62 72 LEU A C 1
ATOM 589 O O . LEU A 1 72 ? 11.524 2.851 -6.668 1.00 88.62 72 LEU A O 1
ATOM 593 N N . GLY A 1 73 ? 13.190 4.342 -6.542 1.00 84.75 73 GLY A N 1
ATOM 594 C CA . GLY A 1 73 ? 13.298 4.571 -7.977 1.00 84.75 73 GLY A CA 1
ATOM 595 C C . GLY A 1 73 ? 14.736 4.529 -8.486 1.00 84.75 73 GLY A C 1
ATOM 596 O O . GLY A 1 73 ? 15.662 4.182 -7.747 1.00 84.75 73 GLY A O 1
ATOM 597 N N . PRO A 1 74 ? 14.938 4.860 -9.770 1.00 79.19 74 PRO A N 1
ATOM 598 C CA . PRO A 1 74 ? 16.270 4.934 -10.350 1.00 79.19 74 PRO A CA 1
ATOM 599 C C . PRO A 1 74 ? 17.124 6.049 -9.723 1.00 79.19 74 PRO A C 1
ATOM 601 O O . PRO A 1 74 ? 16.615 6.967 -9.081 1.00 79.19 74 PRO A O 1
ATOM 604 N N . SER A 1 75 ? 18.442 5.986 -9.964 1.00 73.31 75 SER A N 1
ATOM 605 C CA . SER A 1 75 ? 19.374 7.082 -9.649 1.00 73.31 75 SER A CA 1
ATOM 606 C C . SER A 1 75 ? 18.876 8.413 -10.227 1.00 73.31 75 SER A C 1
ATOM 608 O O . SER A 1 75 ? 18.249 8.446 -11.287 1.00 73.31 75 SER A O 1
ATOM 610 N N . ASN A 1 76 ? 19.259 9.522 -9.589 1.00 72.69 76 ASN A N 1
ATOM 611 C CA . ASN A 1 76 ? 19.057 10.873 -10.119 1.00 72.69 76 ASN A CA 1
ATOM 612 C C . ASN A 1 76 ? 19.697 11.100 -11.502 1.00 72.69 76 ASN A C 1
ATOM 614 O O . ASN A 1 76 ? 19.347 12.071 -12.165 1.00 72.69 76 ASN A O 1
ATOM 618 N N . ASP A 1 77 ? 20.604 10.219 -11.933 1.00 74.69 77 ASP A N 1
ATOM 619 C CA . ASP A 1 77 ? 21.251 10.275 -13.249 1.00 74.69 77 ASP A CA 1
ATOM 620 C C . ASP A 1 77 ? 20.369 9.743 -14.393 1.00 74.69 77 ASP A C 1
ATOM 622 O O . ASP A 1 77 ? 20.707 9.925 -15.563 1.00 74.69 77 ASP A O 1
ATOM 626 N N . VAL A 1 78 ? 19.254 9.068 -14.086 1.00 77.75 78 VAL A N 1
ATOM 627 C CA . VAL A 1 78 ? 18.306 8.592 -15.104 1.00 77.75 78 VAL A CA 1
ATOM 628 C C . VAL A 1 78 ? 17.416 9.745 -15.553 1.00 77.75 78 VAL A C 1
ATOM 630 O O . VAL A 1 78 ? 16.835 10.456 -14.729 1.00 77.75 78 VAL A O 1
ATOM 633 N N . ASP A 1 79 ? 17.275 9.912 -16.872 1.00 81.06 79 ASP A N 1
ATOM 634 C CA . ASP A 1 79 ? 16.307 10.856 -17.422 1.00 81.06 79 ASP A CA 1
ATOM 635 C C . ASP A 1 79 ? 14.894 10.415 -17.030 1.00 81.06 79 ASP A C 1
ATOM 637 O O . ASP A 1 79 ? 14.356 9.431 -17.530 1.00 81.06 79 ASP A O 1
ATOM 641 N N . ARG A 1 80 ? 14.265 11.177 -16.135 1.00 78.31 80 ARG A N 1
ATOM 642 C CA . ARG A 1 80 ? 12.907 10.915 -15.638 1.00 78.31 80 ARG A CA 1
ATOM 643 C C . ARG A 1 80 ? 11.840 11.021 -16.738 1.00 78.31 80 ARG A C 1
ATOM 645 O O . ARG A 1 80 ? 10.693 10.636 -16.512 1.00 78.31 80 ARG A O 1
ATOM 652 N N . LYS A 1 81 ? 12.187 11.541 -17.922 1.00 77.62 81 LYS A N 1
ATOM 653 C CA . LYS A 1 81 ? 11.326 11.541 -19.115 1.00 77.62 81 LYS A CA 1
ATOM 654 C C . LYS A 1 81 ? 11.401 10.240 -19.914 1.00 77.62 81 LYS A C 1
ATOM 656 O O . LYS A 1 81 ? 10.533 10.019 -20.757 1.00 77.62 81 LYS A O 1
ATOM 661 N N . ASP A 1 82 ? 12.386 9.385 -19.654 1.00 84.31 82 ASP A N 1
ATOM 662 C CA . ASP A 1 82 ? 12.459 8.057 -20.254 1.00 84.31 82 ASP A CA 1
ATOM 663 C C . ASP A 1 82 ? 11.368 7.162 -19.650 1.00 84.31 82 ASP A C 1
ATOM 665 O O . ASP A 1 82 ? 11.477 6.633 -18.540 1.00 84.31 82 ASP A O 1
ATOM 669 N N . LEU A 1 83 ? 10.267 7.029 -20.390 1.00 81.75 83 LEU A N 1
ATOM 670 C CA . LEU A 1 83 ? 9.097 6.275 -19.960 1.00 81.75 83 LEU A CA 1
ATOM 671 C C . LEU A 1 83 ? 9.413 4.792 -19.759 1.00 81.75 83 LEU A C 1
ATOM 673 O O . LEU A 1 83 ? 8.848 4.181 -18.853 1.00 81.75 83 LEU A O 1
ATOM 677 N N . GLU A 1 84 ? 10.271 4.214 -20.598 1.00 83.75 84 GLU A N 1
ATOM 678 C CA . GLU A 1 84 ? 10.614 2.796 -20.534 1.00 83.75 84 GLU A CA 1
ATOM 679 C C . GLU A 1 84 ? 11.446 2.524 -19.281 1.00 83.75 84 GLU A C 1
ATOM 681 O O . GLU A 1 84 ? 11.066 1.680 -18.461 1.00 83.75 84 GLU A O 1
ATOM 686 N N . ALA A 1 85 ? 12.498 3.322 -19.066 1.00 83.44 85 ALA A N 1
ATOM 687 C CA . ALA A 1 85 ? 13.339 3.226 -17.879 1.00 83.44 85 ALA A CA 1
ATOM 688 C C . ALA A 1 85 ? 12.528 3.444 -16.594 1.00 83.44 85 ALA A C 1
ATOM 690 O O . ALA A 1 85 ? 12.613 2.644 -15.663 1.00 83.44 85 ALA A O 1
ATOM 691 N N . MET A 1 86 ? 11.687 4.481 -16.545 1.00 87.25 86 MET A N 1
ATOM 692 C CA . MET A 1 86 ? 10.882 4.774 -15.358 1.00 87.25 86 MET A CA 1
ATOM 693 C C . MET A 1 86 ? 9.803 3.713 -15.105 1.00 87.25 86 MET A C 1
ATOM 695 O O . MET A 1 86 ? 9.562 3.347 -13.951 1.00 87.25 86 MET A O 1
ATOM 699 N N . SER A 1 87 ? 9.176 3.173 -16.159 1.00 86.56 87 SER A N 1
ATOM 700 C CA . SER A 1 87 ? 8.136 2.139 -16.024 1.00 86.56 87 SER A CA 1
ATOM 701 C C . SER A 1 87 ? 8.677 0.846 -15.402 1.00 86.56 87 SER A C 1
ATOM 703 O O . SER A 1 87 ? 7.941 0.161 -14.687 1.00 86.56 87 SER A O 1
ATOM 705 N N . ALA A 1 88 ? 9.963 0.538 -15.608 1.00 85.50 88 ALA A N 1
ATOM 706 C CA . ALA A 1 88 ? 10.616 -0.623 -15.009 1.00 85.50 88 ALA A CA 1
ATOM 707 C C . ALA A 1 88 ? 10.655 -0.569 -13.471 1.00 85.50 88 ALA A C 1
ATOM 709 O O . ALA A 1 88 ? 10.523 -1.611 -12.836 1.00 85.50 88 ALA A O 1
ATOM 710 N N . PHE A 1 89 ? 10.777 0.617 -12.862 1.00 91.00 89 PHE A N 1
ATOM 711 C CA . PHE A 1 89 ? 10.745 0.781 -11.400 1.00 91.00 89 PHE A CA 1
ATOM 712 C C . PHE A 1 89 ? 9.328 1.051 -10.887 1.00 91.00 89 PHE A C 1
ATOM 714 O O . PHE A 1 89 ? 8.899 0.472 -9.888 1.00 91.00 89 PHE A O 1
ATOM 721 N N . TYR A 1 90 ? 8.571 1.875 -11.613 1.00 91.12 90 TYR A N 1
ATOM 722 C CA . TYR A 1 90 ? 7.207 2.276 -11.272 1.00 91.12 90 TYR A CA 1
ATOM 723 C C . TYR A 1 90 ? 6.291 1.084 -10.967 1.00 91.12 90 TYR A C 1
ATOM 725 O O . TYR A 1 90 ? 5.578 1.077 -9.961 1.00 91.12 90 TYR A O 1
ATOM 733 N N . ASN A 1 91 ? 6.332 0.047 -11.808 1.00 92.50 91 ASN A N 1
ATOM 734 C CA . ASN A 1 91 ? 5.487 -1.140 -11.654 1.00 92.50 91 ASN A CA 1
ATOM 735 C C . ASN A 1 91 ? 5.748 -1.916 -10.351 1.00 92.50 91 ASN A C 1
ATOM 737 O O . ASN A 1 91 ? 4.891 -2.683 -9.912 1.00 92.50 91 ASN A O 1
ATOM 741 N N . TYR A 1 92 ? 6.912 -1.723 -9.731 1.00 94.88 92 TYR A N 1
ATOM 742 C CA . TYR A 1 92 ? 7.306 -2.413 -8.507 1.00 94.88 92 TYR A CA 1
ATOM 743 C C . TYR A 1 92 ? 7.232 -1.539 -7.258 1.00 94.88 92 TYR A C 1
ATOM 745 O O . TYR A 1 92 ? 7.026 -2.092 -6.180 1.00 94.88 92 TYR A O 1
ATOM 753 N N . SER A 1 93 ? 7.399 -0.221 -7.394 1.00 94.75 93 SER A N 1
ATOM 754 C CA . SER A 1 93 ? 7.675 0.654 -6.249 1.00 94.75 93 SER A CA 1
ATOM 755 C C . SER A 1 93 ? 6.773 1.869 -6.118 1.00 94.75 93 SER A C 1
ATOM 757 O O . SER A 1 93 ? 6.799 2.513 -5.073 1.00 94.75 93 SER A O 1
ATOM 759 N N . GLU A 1 94 ? 5.977 2.206 -7.134 1.00 94.62 94 GLU A N 1
ATOM 760 C CA . GLU A 1 94 ? 5.032 3.307 -6.968 1.00 94.62 94 GLU A CA 1
ATOM 761 C C . GLU A 1 94 ? 3.924 2.908 -5.969 1.00 94.62 94 GLU A C 1
ATOM 763 O O . GLU A 1 94 ? 3.475 1.757 -5.997 1.00 94.62 94 GLU A O 1
ATOM 768 N N . PRO A 1 95 ? 3.466 3.809 -5.075 1.00 96.69 95 PRO A N 1
ATOM 769 C CA . PRO A 1 95 ? 2.677 3.422 -3.910 1.00 96.69 95 PRO A CA 1
ATOM 770 C C . PRO A 1 95 ? 1.368 2.674 -4.189 1.00 96.69 95 PRO A C 1
ATOM 772 O O . PRO A 1 95 ? 0.980 1.803 -3.406 1.00 96.69 95 PRO A O 1
ATOM 775 N N . PHE A 1 96 ? 0.684 2.967 -5.301 1.00 97.50 96 PHE A N 1
ATOM 776 C CA . PHE A 1 96 ? -0.500 2.206 -5.708 1.00 97.50 96 PHE A CA 1
ATOM 777 C C . PHE A 1 96 ? -0.116 0.784 -6.127 1.00 97.50 96 PHE A C 1
ATOM 779 O O . PHE A 1 96 ? -0.790 -0.177 -5.748 1.00 97.50 96 PHE A O 1
ATOM 786 N N . ASN A 1 97 ? 0.985 0.635 -6.865 1.00 97.50 97 ASN A N 1
ATOM 787 C CA . ASN A 1 97 ? 1.477 -0.666 -7.304 1.00 97.50 97 ASN A CA 1
ATOM 788 C C . ASN A 1 97 ? 2.030 -1.496 -6.140 1.00 97.50 97 ASN A C 1
ATOM 790 O O . ASN A 1 97 ? 1.723 -2.685 -6.077 1.00 97.50 97 ASN A O 1
ATOM 794 N N . CYS A 1 98 ? 2.762 -0.895 -5.195 1.00 98.06 98 CYS A N 1
ATOM 795 C CA . CYS A 1 98 ? 3.199 -1.554 -3.956 1.00 98.06 98 CYS A CA 1
ATOM 796 C C . CYS A 1 98 ? 2.017 -2.208 -3.240 1.00 98.06 98 CYS A C 1
ATOM 798 O O . CYS A 1 98 ? 2.030 -3.404 -2.938 1.00 98.06 98 CYS A O 1
ATOM 800 N N . GLU A 1 99 ? 0.949 -1.433 -3.053 1.00 98.38 99 GLU A N 1
ATOM 801 C CA . GLU A 1 99 ? -0.230 -1.892 -2.338 1.00 98.38 99 GLU A CA 1
ATOM 802 C C . GLU A 1 99 ? -1.006 -2.960 -3.127 1.00 98.38 99 GLU A C 1
ATOM 804 O O . GLU A 1 99 ? -1.440 -3.962 -2.550 1.00 98.38 99 GLU A O 1
ATOM 809 N N . CYS A 1 100 ? -1.111 -2.816 -4.455 1.00 98.69 100 CYS A N 1
ATOM 810 C CA . CYS A 1 100 ? -1.672 -3.850 -5.328 1.00 98.69 100 CYS A CA 1
ATOM 811 C C . CYS A 1 100 ? -0.892 -5.167 -5.231 1.00 98.69 100 CYS A C 1
ATOM 813 O O . CYS A 1 100 ? -1.494 -6.228 -5.063 1.00 98.69 100 CYS A O 1
ATOM 815 N N . ARG A 1 101 ? 0.443 -5.119 -5.295 1.00 98.38 101 ARG A N 1
ATOM 816 C CA . ARG A 1 101 ? 1.296 -6.312 -5.209 1.00 98.38 101 ARG A CA 1
ATOM 817 C C . ARG A 1 101 ? 1.180 -6.979 -3.844 1.00 98.38 101 ARG A C 1
ATOM 819 O O . ARG A 1 101 ? 1.026 -8.197 -3.774 1.00 98.38 101 ARG A O 1
ATOM 826 N N . ALA A 1 102 ? 1.202 -6.201 -2.764 1.00 98.50 102 ALA A N 1
ATOM 827 C CA . ALA A 1 102 ? 1.127 -6.739 -1.413 1.00 98.50 102 ALA A CA 1
ATOM 828 C C . ALA A 1 102 ? -0.223 -7.428 -1.154 1.00 98.50 102 ALA A C 1
ATOM 830 O O . ALA A 1 102 ? -0.255 -8.588 -0.740 1.00 98.50 102 ALA A O 1
ATOM 831 N N . PHE A 1 103 ? -1.349 -6.779 -1.477 1.00 98.62 103 PHE A N 1
ATOM 832 C CA . PHE A 1 103 ? -2.663 -7.420 -1.350 1.00 98.62 103 PHE A CA 1
ATOM 833 C C . PHE A 1 103 ? -2.854 -8.581 -2.329 1.00 98.62 103 PHE A C 1
ATOM 835 O O . PHE A 1 103 ? -3.412 -9.606 -1.937 1.00 98.62 103 PHE A O 1
ATOM 842 N N . GLY A 1 104 ? -2.345 -8.464 -3.558 1.00 98.19 104 GLY A N 1
ATOM 843 C CA . GLY A 1 104 ? -2.331 -9.558 -4.527 1.00 98.19 104 GLY A CA 1
ATOM 844 C C . GLY A 1 104 ? -1.620 -10.795 -3.979 1.00 98.19 104 GLY A C 1
ATOM 845 O O . GLY A 1 104 ? -2.147 -11.901 -4.074 1.00 98.19 104 GLY A O 1
ATOM 846 N N . ARG A 1 105 ? -0.476 -10.616 -3.302 1.00 97.88 105 ARG A N 1
ATOM 847 C CA . ARG A 1 105 ? 0.263 -11.712 -2.654 1.00 97.88 105 ARG A CA 1
ATOM 848 C C . ARG A 1 105 ? -0.544 -12.359 -1.534 1.00 97.88 105 ARG A C 1
ATOM 850 O O . ARG A 1 105 ? -0.539 -1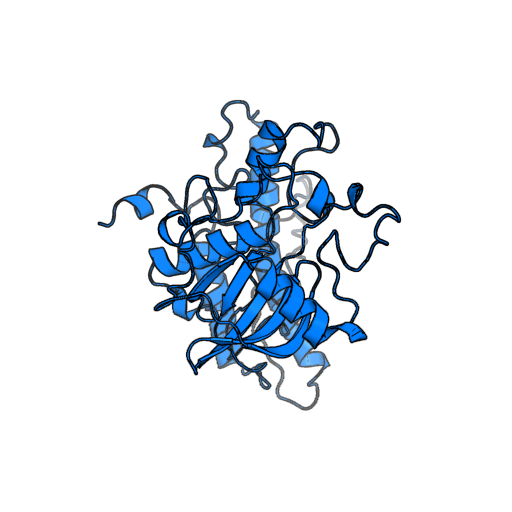3.582 -1.403 1.00 97.88 105 ARG A O 1
ATOM 857 N N . LEU A 1 106 ? -1.226 -11.558 -0.717 1.00 98.12 106 LEU A N 1
ATOM 858 C CA . LEU A 1 106 ? -2.070 -12.078 0.361 1.00 98.12 106 LEU A CA 1
ATOM 859 C C . LEU A 1 106 ? -3.244 -12.906 -0.177 1.00 98.12 106 LEU A C 1
ATOM 861 O O . LEU A 1 106 ? -3.559 -13.938 0.417 1.00 98.12 106 LEU A O 1
ATOM 865 N N . GLN A 1 107 ? -3.861 -12.478 -1.282 1.00 97.19 107 GLN A N 1
ATOM 866 C CA . GLN A 1 107 ? -4.938 -13.209 -1.960 1.00 97.19 107 GLN A CA 1
ATOM 867 C C . GLN A 1 107 ? -4.422 -14.518 -2.571 1.00 97.19 107 GLN A C 1
ATOM 869 O O . GLN A 1 107 ? -4.950 -15.585 -2.267 1.00 97.19 107 GLN A O 1
ATOM 874 N N . GLU A 1 108 ? -3.340 -14.457 -3.352 1.00 95.56 108 GLU A N 1
ATOM 875 C CA . GLU A 1 108 ? -2.701 -15.621 -3.986 1.00 95.56 108 GLU A CA 1
ATOM 876 C C . GLU A 1 108 ? -2.306 -16.694 -2.958 1.00 95.56 108 GLU A C 1
ATOM 878 O O . GLU A 1 108 ? -2.539 -17.884 -3.158 1.00 95.56 108 GLU A O 1
ATOM 883 N N . ALA A 1 109 ? -1.735 -16.279 -1.824 1.00 95.38 109 ALA A N 1
ATOM 884 C CA . ALA A 1 109 ? -1.257 -17.197 -0.796 1.00 95.38 109 ALA A CA 1
ATOM 885 C C . ALA A 1 109 ? -2.342 -17.632 0.213 1.00 95.38 109 ALA A C 1
ATOM 887 O O . ALA A 1 109 ? -2.072 -18.489 1.058 1.00 95.38 109 ALA A O 1
ATOM 888 N N . GLY A 1 110 ? -3.547 -17.049 0.173 1.00 96.00 110 GLY A N 1
ATOM 889 C CA . GLY A 1 110 ? -4.627 -17.340 1.125 1.00 96.00 110 GLY A CA 1
ATOM 890 C C . GLY A 1 110 ? -4.404 -16.778 2.540 1.00 96.00 110 GLY A C 1
ATOM 891 O O . GLY A 1 110 ? -4.901 -17.339 3.520 1.00 96.00 110 GLY A O 1
ATOM 892 N N . TYR A 1 111 ? -3.661 -15.674 2.664 1.00 97.06 111 TYR A N 1
ATOM 893 C CA . TYR A 1 111 ? -3.300 -15.024 3.935 1.00 97.06 111 TYR A CA 1
ATOM 894 C C . TYR A 1 111 ? -3.974 -13.664 4.157 1.00 97.06 111 TYR A C 1
ATOM 896 O O . TYR A 1 111 ? -3.568 -12.916 5.040 1.00 97.06 111 TYR A O 1
ATOM 904 N N . GLU A 1 112 ? -5.061 -13.358 3.446 1.00 96.69 112 GLU A N 1
ATOM 905 C CA . GLU A 1 112 ? -5.809 -12.089 3.555 1.00 96.69 112 GLU A CA 1
ATOM 906 C C . GLU A 1 112 ? -6.173 -11.673 4.993 1.00 96.69 112 GLU A C 1
ATOM 908 O O . GLU A 1 112 ? -6.355 -10.496 5.274 1.00 96.69 112 GLU A O 1
ATOM 913 N N . LYS A 1 113 ? -6.273 -12.620 5.934 1.00 95.75 113 LYS A N 1
ATOM 914 C CA . LYS A 1 113 ? -6.677 -12.355 7.324 1.00 95.75 113 LYS A CA 1
ATOM 915 C C . LYS A 1 113 ? -5.662 -11.555 8.152 1.00 95.75 113 LYS A C 1
ATOM 917 O O . LYS A 1 113 ? -6.051 -11.099 9.229 1.00 95.75 113 LYS A O 1
ATOM 922 N N . ILE A 1 114 ? -4.410 -11.419 7.703 1.00 95.62 114 ILE A N 1
ATOM 923 C CA . ILE A 1 114 ? -3.364 -10.662 8.422 1.00 95.62 114 ILE A CA 1
ATOM 924 C C . ILE A 1 114 ? -3.386 -9.156 8.102 1.00 95.62 114 ILE A C 1
ATOM 926 O O . ILE A 1 114 ? -2.759 -8.369 8.804 1.00 95.62 114 ILE A O 1
ATOM 930 N N . ALA A 1 115 ? -4.147 -8.749 7.082 1.00 97.00 115 ALA A N 1
ATOM 931 C CA . ALA A 1 115 ? -4.381 -7.358 6.705 1.00 97.00 115 ALA A CA 1
ATOM 932 C C . ALA A 1 115 ? -5.888 -7.056 6.668 1.00 97.00 115 ALA A C 1
ATOM 934 O O . ALA A 1 115 ? -6.730 -7.959 6.745 1.00 97.00 115 ALA A O 1
ATOM 935 N N . VAL A 1 116 ? -6.255 -5.779 6.564 1.00 96.75 116 VAL A N 1
ATOM 936 C CA . VAL A 1 116 ? -7.644 -5.408 6.244 1.00 96.75 116 VAL A CA 1
ATOM 937 C C . VAL A 1 116 ? -8.075 -6.072 4.941 1.00 96.75 116 VAL A C 1
ATOM 939 O O . VAL A 1 116 ? -7.272 -6.221 4.017 1.00 96.75 116 VAL A O 1
ATOM 942 N N . LYS A 1 117 ? -9.344 -6.479 4.841 1.00 97.88 117 LYS A N 1
ATOM 943 C CA . LYS A 1 117 ? -9.802 -7.114 3.603 1.00 97.88 117 LYS A CA 1
ATOM 944 C C . LYS A 1 117 ? -9.711 -6.121 2.439 1.00 97.88 117 LYS A C 1
ATOM 946 O O . LYS A 1 117 ? -10.269 -5.028 2.512 1.00 97.88 117 LYS A O 1
ATOM 951 N N . CYS A 1 118 ? -9.034 -6.522 1.367 1.00 98.38 118 CYS A N 1
ATOM 952 C CA . CYS A 1 118 ? -8.933 -5.772 0.119 1.00 98.38 118 CYS A CA 1
ATOM 953 C C . CYS A 1 118 ? -9.847 -6.408 -0.929 1.00 98.38 118 CYS A C 1
ATOM 955 O O . CYS A 1 118 ? -9.767 -7.610 -1.182 1.00 98.38 118 CYS A O 1
ATOM 957 N N . TYR A 1 119 ? -10.733 -5.604 -1.513 1.00 98.31 119 TYR A N 1
ATOM 958 C CA . TYR A 1 119 ? -11.758 -6.071 -2.448 1.00 98.31 119 TYR A CA 1
ATOM 959 C C . TYR A 1 119 ? -11.370 -5.883 -3.917 1.00 98.31 119 TYR A C 1
ATOM 961 O O . TYR A 1 119 ? -12.070 -6.383 -4.793 1.00 98.31 119 TYR A O 1
ATOM 969 N N . GLY A 1 120 ? -10.279 -5.167 -4.183 1.00 98.38 120 GLY A N 1
ATOM 970 C CA . GLY A 1 120 ? -9.797 -4.877 -5.527 1.00 98.38 120 GLY A CA 1
ATOM 971 C C . GLY A 1 120 ? -9.512 -3.397 -5.740 1.00 98.38 120 GLY A C 1
ATOM 972 O O . GLY A 1 120 ? -9.831 -2.548 -4.899 1.00 98.38 120 GLY A O 1
ATOM 973 N N . TYR A 1 121 ? -8.896 -3.095 -6.876 1.00 98.38 121 TYR A N 1
ATOM 974 C CA . TYR A 1 121 ? -8.647 -1.720 -7.298 1.00 98.38 121 TYR A CA 1
ATOM 975 C C . TYR A 1 121 ? -9.797 -1.189 -8.168 1.00 98.38 121 TYR A C 1
ATOM 977 O O . TYR A 1 121 ? -10.560 -1.954 -8.751 1.00 98.38 121 TYR A O 1
ATOM 985 N N . LEU A 1 122 ? -9.921 0.126 -8.293 1.00 96.75 122 LEU A N 1
ATOM 986 C CA . LEU A 1 122 ? -10.792 0.768 -9.274 1.00 96.75 122 LEU A CA 1
ATOM 987 C C . LEU A 1 122 ? -10.111 1.996 -9.877 1.00 96.75 122 LEU A C 1
ATOM 989 O O . LEU A 1 122 ? -9.162 2.536 -9.307 1.00 96.75 122 LEU A O 1
ATOM 993 N N . LEU A 1 123 ? -10.606 2.430 -11.030 1.00 96.94 123 LEU A N 1
ATOM 994 C CA . LEU A 1 123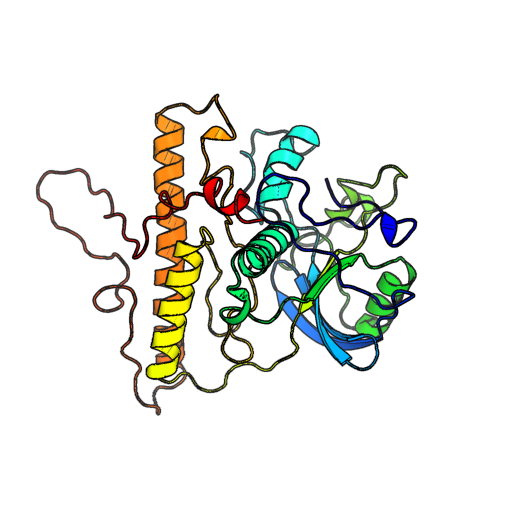 ? -10.212 3.672 -11.688 1.00 96.94 123 LEU A CA 1
ATOM 995 C C . LEU A 1 123 ? -11.438 4.587 -11.676 1.00 96.94 123 LEU A C 1
ATOM 997 O O . LEU A 1 123 ? -12.526 4.157 -12.062 1.00 96.94 123 LEU A O 1
ATOM 1001 N N . LEU A 1 124 ? -11.308 5.814 -11.174 1.00 95.44 124 LEU A N 1
ATOM 1002 C CA . LEU A 1 124 ? -12.418 6.764 -11.227 1.00 95.44 124 LEU A CA 1
ATOM 1003 C C . LEU A 1 124 ? -12.611 7.226 -12.671 1.00 95.44 124 LEU A C 1
ATOM 1005 O O . LEU A 1 124 ? -11.649 7.652 -13.304 1.00 95.44 124 LEU A O 1
ATOM 1009 N N . ASP A 1 125 ? -13.846 7.154 -13.172 1.00 92.38 125 ASP A N 1
ATOM 1010 C CA . ASP A 1 125 ? -14.211 7.847 -14.406 1.00 92.38 125 ASP A CA 1
ATOM 1011 C C . ASP A 1 125 ? -14.301 9.377 -14.167 1.00 92.38 125 ASP A C 1
ATOM 1013 O O . ASP A 1 125 ? -14.217 9.865 -13.034 1.00 92.38 125 ASP A O 1
ATOM 1017 N N . GLU A 1 126 ? -14.483 10.159 -15.233 1.00 92.12 126 GLU A N 1
ATOM 1018 C CA . GLU A 1 126 ? -14.573 11.623 -15.140 1.00 92.12 126 GLU A CA 1
ATOM 1019 C C . GLU A 1 126 ? -15.748 12.110 -14.272 1.00 92.12 126 GLU A C 1
ATOM 1021 O O . GLU A 1 126 ? -15.650 13.159 -13.627 1.00 92.12 126 GLU A O 1
ATOM 1026 N N . GLU A 1 127 ? -16.856 11.363 -14.238 1.00 94.44 127 GLU A N 1
ATOM 1027 C CA . GLU A 1 127 ? -18.022 11.689 -13.415 1.00 94.44 127 GLU A CA 1
ATOM 1028 C C . GLU A 1 127 ? -17.691 11.507 -11.932 1.00 94.44 127 GLU A C 1
ATOM 1030 O O . GLU A 1 127 ? -17.938 12.404 -11.125 1.00 94.44 127 GLU A O 1
ATOM 1035 N N . HIS A 1 128 ? -17.049 10.396 -11.574 1.00 95.94 128 HIS A N 1
ATOM 1036 C CA . HIS A 1 128 ? -16.658 10.107 -10.202 1.00 95.94 128 HIS A CA 1
ATOM 1037 C C . HIS A 1 128 ? -15.517 11.006 -9.710 1.00 95.94 128 HIS A C 1
ATOM 1039 O O . HIS A 1 128 ? -15.525 11.406 -8.544 1.00 95.94 128 HIS A O 1
ATOM 1045 N N . GLU A 1 129 ? -14.566 11.382 -10.573 1.00 95.75 129 GLU A N 1
ATOM 1046 C CA . GLU A 1 129 ? -13.553 12.389 -10.225 1.00 95.75 129 GLU A CA 1
ATOM 1047 C C . GLU A 1 129 ? -14.178 13.752 -9.917 1.00 95.75 129 GLU A C 1
ATOM 1049 O O . GLU A 1 129 ? -13.730 14.453 -9.007 1.00 95.75 129 GLU A O 1
ATOM 1054 N N . ARG A 1 130 ? -15.220 14.136 -10.659 1.00 95.62 130 ARG A N 1
ATOM 1055 C CA . ARG A 1 130 ? -15.966 15.365 -10.386 1.00 95.62 130 ARG A CA 1
ATOM 1056 C C . ARG A 1 130 ? -16.774 15.238 -9.101 1.00 95.62 130 ARG A C 1
ATOM 1058 O O . ARG A 1 130 ? -16.695 16.117 -8.253 1.00 95.62 130 ARG A O 1
ATOM 1065 N N . ALA A 1 131 ? -17.460 14.114 -8.911 1.00 96.88 131 ALA A N 1
ATOM 1066 C CA . ALA A 1 131 ? -18.276 13.862 -7.731 1.00 96.88 131 ALA A CA 1
ATOM 1067 C C . ALA A 1 131 ? -17.461 13.915 -6.429 1.00 96.88 131 ALA A C 1
ATOM 1069 O O . ALA A 1 131 ? -17.919 14.514 -5.456 1.00 96.88 131 AL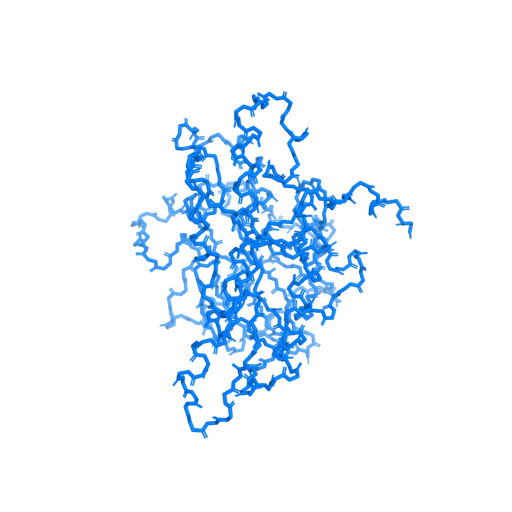A A O 1
ATOM 1070 N N . VAL A 1 132 ? -16.246 13.347 -6.397 1.00 96.69 132 VAL A N 1
ATOM 1071 C CA . VAL A 1 132 ? -15.386 13.427 -5.203 1.00 96.69 132 VAL A CA 1
ATOM 1072 C C . VAL A 1 132 ? -14.894 14.856 -4.948 1.00 96.69 132 VAL A C 1
ATOM 1074 O O . VAL A 1 132 ? -14.906 15.305 -3.802 1.00 96.69 132 VAL A O 1
ATOM 1077 N N . ARG A 1 133 ? -14.526 15.603 -5.999 1.00 94.88 133 ARG A N 1
ATOM 1078 C CA . ARG A 1 133 ? -14.099 17.009 -5.877 1.00 94.88 133 ARG A CA 1
ATOM 1079 C C . ARG A 1 133 ? -15.238 17.907 -5.406 1.00 94.88 133 ARG A C 1
ATOM 1081 O O . ARG A 1 133 ? -15.033 18.701 -4.500 1.00 94.88 133 ARG A O 1
ATOM 1088 N N . ASP A 1 134 ? -16.434 17.746 -5.961 1.00 96.31 134 ASP A N 1
ATOM 1089 C CA . ASP A 1 134 ? -17.607 18.543 -5.595 1.00 96.31 134 ASP A CA 1
ATOM 1090 C C . ASP A 1 134 ? -18.062 18.245 -4.163 1.00 96.31 134 ASP A C 1
ATOM 1092 O O . ASP A 1 134 ? -18.388 19.161 -3.403 1.00 96.31 134 ASP A O 1
ATOM 1096 N N . ARG A 1 135 ? -18.049 16.963 -3.767 1.00 97.06 135 ARG A N 1
ATOM 1097 C CA . ARG A 1 135 ? -18.429 16.525 -2.418 1.00 97.06 135 ARG A CA 1
ATOM 1098 C C . ARG A 1 135 ? -17.508 17.094 -1.343 1.00 97.06 135 ARG A C 1
ATOM 1100 O O . ARG A 1 135 ? -17.987 17.427 -0.261 1.00 97.06 135 ARG A O 1
ATOM 1107 N N . PHE A 1 136 ? -16.215 17.186 -1.634 1.00 96.75 136 PHE A N 1
ATOM 1108 C CA . PHE A 1 136 ? -15.179 17.587 -0.683 1.00 96.75 136 PHE A CA 1
ATOM 1109 C C . PHE A 1 136 ? -14.476 18.885 -1.095 1.00 96.75 136 PHE A C 1
ATOM 1111 O O . PHE A 1 136 ? -13.304 19.085 -0.781 1.00 96.75 136 PHE A O 1
ATOM 1118 N N . LYS A 1 137 ? -15.189 19.779 -1.789 1.00 94.62 137 LYS A N 1
ATOM 1119 C CA . LYS A 1 137 ? -14.629 21.021 -2.344 1.00 94.62 137 LYS A CA 1
ATOM 1120 C C . LYS A 1 137 ? -13.947 21.904 -1.297 1.00 94.62 137 LYS A C 1
ATOM 1122 O O . LYS A 1 137 ? -12.938 22.526 -1.595 1.00 94.62 137 LYS A O 1
ATOM 1127 N N . ASP A 1 138 ? -14.454 21.899 -0.064 1.00 95.06 138 ASP A N 1
ATOM 1128 C CA . ASP A 1 138 ? -13.923 22.719 1.030 1.00 95.06 138 ASP A CA 1
ATOM 1129 C C . ASP A 1 138 ? -12.558 22.210 1.537 1.00 95.06 138 ASP A C 1
ATOM 1131 O O . ASP A 1 138 ? -11.857 22.931 2.242 1.00 95.06 138 ASP A O 1
ATOM 1135 N N . LEU A 1 139 ? -12.164 20.983 1.166 1.00 92.19 139 LEU A N 1
ATOM 1136 C CA . LEU A 1 139 ? -10.875 20.380 1.519 1.00 92.19 139 LEU A CA 1
ATOM 1137 C C . LEU A 1 139 ? -9.782 20.613 0.466 1.00 92.19 139 LEU A C 1
ATOM 1139 O O . LEU A 1 139 ? -8.633 20.283 0.733 1.00 92.19 139 LEU A O 1
ATOM 1143 N N . ASN A 1 140 ? -10.113 21.149 -0.717 1.00 87.12 140 ASN A N 1
ATOM 1144 C CA . ASN A 1 140 ? -9.165 21.362 -1.822 1.00 87.12 140 ASN A CA 1
ATOM 1145 C C . ASN A 1 140 ? -8.291 20.127 -2.134 1.00 87.12 140 ASN A C 1
ATOM 1147 O O . ASN A 1 140 ? -7.066 20.214 -2.181 1.00 87.12 140 ASN A O 1
ATOM 1151 N N . LEU A 1 141 ? -8.924 18.965 -2.344 1.00 91.00 141 LEU A N 1
ATOM 1152 C CA . LEU A 1 141 ? -8.212 17.705 -2.592 1.00 91.00 141 LEU A CA 1
ATOM 1153 C C . LEU A 1 141 ? -7.267 17.807 -3.803 1.00 91.00 141 LEU A C 1
ATOM 1155 O O . LEU A 1 141 ? -7.705 18.035 -4.937 1.00 91.00 141 LEU A O 1
ATOM 1159 N N . SER A 1 142 ? -5.981 17.563 -3.556 1.00 90.19 142 SER A N 1
ATOM 1160 C CA . SER A 1 142 ? -4.933 17.476 -4.572 1.00 90.19 142 SER A CA 1
ATOM 1161 C C . SER A 1 142 ? -4.589 16.008 -4.815 1.00 90.19 142 SER A C 1
ATOM 1163 O O . SER A 1 142 ? -4.496 15.211 -3.891 1.00 90.19 142 SER A O 1
ATOM 1165 N N . PHE A 1 143 ? -4.374 15.634 -6.073 1.00 92.12 143 PHE A N 1
ATOM 1166 C CA . PHE A 1 143 ? -3.926 14.282 -6.411 1.00 92.12 143 PHE A CA 1
ATOM 1167 C C . PHE A 1 143 ? -2.525 14.276 -7.012 1.00 92.12 143 PHE A C 1
ATOM 1169 O O . PHE A 1 143 ? -2.042 13.204 -7.335 1.00 92.12 143 PHE A O 1
ATOM 1176 N N . SER A 1 144 ? -1.861 15.417 -7.173 1.00 91.56 144 SER A N 1
ATOM 1177 C CA . SER A 1 144 ? -0.524 15.488 -7.763 1.00 91.56 144 SER A CA 1
ATOM 1178 C C . SER A 1 144 ? 0.525 15.747 -6.684 1.00 91.56 144 SER A C 1
ATOM 1180 O O . SER A 1 144 ? 0.304 16.534 -5.774 1.00 91.56 144 SER A O 1
ATOM 1182 N N . GLY A 1 145 ? 1.674 15.084 -6.783 1.00 88.81 145 GLY A N 1
ATOM 1183 C CA . GLY A 1 145 ? 2.759 15.211 -5.814 1.00 88.81 145 GLY A CA 1
ATOM 1184 C C . GLY A 1 145 ? 2.387 14.676 -4.432 1.00 88.81 145 GLY A C 1
ATOM 1185 O O . GLY A 1 145 ? 1.664 13.682 -4.302 1.00 88.81 145 GLY A O 1
ATOM 1186 N N . ASN A 1 146 ? 2.896 15.352 -3.407 1.00 85.50 146 ASN A N 1
ATOM 1187 C CA . ASN A 1 146 ? 2.674 15.037 -2.003 1.00 85.50 146 ASN A CA 1
ATOM 1188 C C . ASN A 1 146 ? 2.302 16.325 -1.224 1.00 85.50 146 ASN A C 1
ATOM 1190 O O . ASN A 1 146 ? 2.508 17.423 -1.743 1.00 85.50 146 ASN A O 1
ATOM 1194 N N . PRO A 1 147 ? 1.731 16.232 -0.009 1.00 84.25 147 PRO A N 1
ATOM 1195 C CA . PRO A 1 147 ? 1.263 17.405 0.738 1.00 84.25 147 PRO A CA 1
ATOM 1196 C C . PRO A 1 147 ? 2.378 18.329 1.268 1.00 84.25 147 PRO A C 1
ATOM 1198 O O . PRO A 1 147 ? 2.070 19.393 1.800 1.00 84.25 147 PRO A O 1
ATOM 1201 N N . GLU A 1 148 ? 3.653 17.945 1.165 1.00 83.31 148 GLU A N 1
ATOM 1202 C CA . GLU A 1 148 ? 4.786 18.703 1.714 1.00 83.31 148 GLU A CA 1
ATOM 1203 C C . GLU A 1 148 ? 5.330 19.758 0.741 1.00 83.31 148 GLU A C 1
ATOM 1205 O O . GLU A 1 148 ? 5.950 20.732 1.176 1.00 83.31 148 GLU A O 1
ATOM 1210 N N . TYR A 1 149 ? 5.086 19.597 -0.563 1.00 79.44 149 TYR A N 1
ATOM 1211 C CA . TYR A 1 149 ? 5.582 20.502 -1.598 1.00 79.44 149 TYR A CA 1
ATOM 1212 C C . TYR A 1 149 ? 4.441 21.238 -2.308 1.00 79.44 149 TYR A C 1
ATOM 1214 O O . TYR A 1 149 ? 3.414 20.636 -2.621 1.00 79.44 149 TYR A O 1
ATOM 1222 N N . PRO A 1 150 ? 4.606 22.541 -2.603 1.00 74.62 150 PRO A N 1
ATOM 1223 C CA . PRO A 1 150 ? 3.614 23.283 -3.366 1.00 74.62 150 PRO A CA 1
ATOM 1224 C C . PRO A 1 150 ? 3.502 22.726 -4.790 1.00 74.62 150 PRO A C 1
ATOM 1226 O O . PRO A 1 150 ? 4.513 22.450 -5.443 1.00 74.62 150 PRO A O 1
ATOM 1229 N N . GLU A 1 151 ? 2.270 22.593 -5.282 1.00 75.38 151 GLU A N 1
ATOM 1230 C CA . GLU A 1 151 ? 2.038 22.248 -6.682 1.00 75.38 151 GLU A CA 1
ATOM 1231 C C . GLU A 1 151 ? 2.480 23.399 -7.609 1.00 75.38 151 GLU A C 1
ATOM 1233 O O . GLU A 1 151 ? 2.385 24.571 -7.228 1.00 75.38 151 GLU A O 1
ATOM 1238 N N . PRO A 1 152 ? 2.959 23.087 -8.828 1.00 78.38 152 PRO A N 1
ATOM 1239 C CA . PRO A 1 152 ? 3.202 24.090 -9.860 1.00 78.38 152 PRO A CA 1
ATOM 1240 C C . PRO A 1 152 ? 1.952 24.928 -10.163 1.00 78.38 152 PRO A C 1
ATOM 1242 O O . PRO A 1 152 ? 0.830 24.432 -10.078 1.00 78.38 152 PRO A O 1
ATOM 1245 N N . GLU A 1 153 ? 2.150 26.184 -10.573 1.00 77.50 153 GLU A N 1
ATOM 1246 C CA . GLU A 1 153 ? 1.045 27.072 -10.967 1.00 77.50 153 GLU A CA 1
ATOM 1247 C C . GLU A 1 153 ? 0.328 26.590 -12.242 1.00 77.50 153 GLU A C 1
ATOM 1249 O O . GLU A 1 153 ? -0.886 26.754 -12.364 1.00 77.50 153 GLU A O 1
ATOM 1254 N N . ASP A 1 154 ? 1.061 25.987 -13.187 1.00 82.25 154 ASP A N 1
ATOM 1255 C CA . ASP A 1 154 ? 0.483 25.359 -14.378 1.00 82.25 154 ASP A CA 1
ATOM 1256 C C . ASP A 1 154 ? 0.111 23.899 -14.076 1.00 82.25 154 ASP A C 1
ATOM 1258 O O . ASP A 1 154 ? 0.966 23.074 -13.746 1.00 82.25 154 ASP A O 1
ATOM 1262 N N . GLU A 1 155 ? -1.171 23.553 -14.241 1.00 76.88 155 GLU A N 1
ATOM 1263 C CA . GLU A 1 155 ? -1.661 22.183 -14.048 1.00 76.88 155 GLU A CA 1
ATOM 1264 C C . GLU A 1 155 ? -0.874 21.180 -14.911 1.00 76.88 155 GLU A C 1
ATOM 1266 O O . GLU A 1 155 ? -0.615 20.057 -14.470 1.00 76.88 155 GLU A O 1
ATOM 1271 N N . LYS A 1 156 ? -0.440 21.583 -16.115 1.00 80.38 156 LYS A N 1
ATOM 1272 C CA . LYS A 1 156 ? 0.313 20.723 -17.041 1.00 80.38 156 LYS A CA 1
ATOM 1273 C C . LYS A 1 156 ? 1.708 20.359 -16.542 1.00 80.38 156 LYS A C 1
ATOM 1275 O O . LYS A 1 156 ? 2.255 19.356 -16.998 1.00 80.38 156 LYS A O 1
ATOM 1280 N N . ASP A 1 157 ? 2.246 21.115 -15.590 1.00 82.00 157 ASP A N 1
ATOM 1281 C CA . ASP A 1 157 ? 3.542 20.835 -14.972 1.00 82.00 157 ASP A CA 1
ATOM 1282 C C . ASP A 1 157 ? 3.422 19.897 -13.757 1.00 82.00 157 ASP A C 1
ATOM 1284 O O . ASP A 1 157 ? 4.428 19.479 -13.177 1.00 82.00 157 ASP A O 1
ATOM 1288 N N . THR A 1 158 ? 2.200 19.521 -13.360 1.00 88.31 158 THR A N 1
ATOM 1289 C CA . THR A 1 158 ? 1.980 18.633 -12.212 1.00 88.31 158 THR A CA 1
ATOM 1290 C C . THR A 1 158 ? 2.392 17.183 -12.496 1.00 88.31 158 THR A C 1
ATOM 1292 O O . THR A 1 158 ? 2.402 16.707 -13.634 1.00 88.31 158 THR A O 1
ATOM 1295 N N . MET A 1 159 ? 2.673 16.422 -11.429 1.00 87.38 159 MET A N 1
ATOM 1296 C CA . MET A 1 159 ? 3.106 15.020 -11.533 1.00 87.38 159 MET A CA 1
ATOM 1297 C C . MET A 1 159 ? 2.131 14.125 -12.306 1.00 87.38 159 MET A C 1
ATOM 1299 O O . MET A 1 159 ? 2.561 13.227 -13.029 1.00 87.38 159 MET A O 1
ATOM 1303 N N . ARG A 1 160 ? 0.822 14.380 -12.200 1.00 90.31 160 ARG A N 1
ATOM 1304 C CA . ARG A 1 160 ? -0.204 13.621 -12.924 1.00 90.31 160 ARG A CA 1
ATOM 1305 C C . ARG A 1 160 ? -0.118 13.806 -14.443 1.00 90.31 160 ARG A C 1
ATOM 1307 O O . ARG A 1 160 ? -0.404 12.865 -15.177 1.00 90.31 160 ARG A O 1
ATOM 1314 N N . TRP A 1 161 ? 0.280 14.986 -14.917 1.00 90.00 161 TRP A N 1
ATOM 1315 C CA . TRP A 1 161 ? 0.384 15.297 -16.348 1.00 90.00 161 TRP A CA 1
ATOM 1316 C C . TRP A 1 161 ? 1.695 14.837 -16.987 1.00 90.00 161 TRP A C 1
ATOM 1318 O O . TRP A 1 161 ? 1.783 14.776 -18.211 1.00 90.00 161 TRP A O 1
ATOM 1328 N N . ARG A 1 162 ? 2.693 14.446 -16.185 1.00 86.44 162 ARG A N 1
ATOM 1329 C CA . ARG A 1 162 ? 3.999 13.992 -16.684 1.00 86.44 162 ARG A CA 1
ATOM 1330 C C . ARG A 1 162 ? 3.914 12.759 -17.587 1.00 86.44 162 ARG A C 1
ATOM 1332 O O . ARG A 1 162 ? 4.707 12.632 -18.515 1.00 86.44 162 ARG A O 1
ATOM 1339 N N . TYR A 1 163 ? 2.969 11.864 -17.313 1.00 86.00 163 TYR A N 1
ATOM 1340 C CA . TYR A 1 163 ? 2.789 10.619 -18.057 1.00 86.00 163 TYR A CA 1
ATOM 1341 C C . TYR A 1 163 ? 1.327 10.506 -18.515 1.00 86.00 163 TYR A C 1
ATOM 1343 O O . TYR A 1 163 ? 0.553 9.798 -17.867 1.00 86.00 163 TYR A O 1
ATOM 1351 N N . PRO A 1 164 ? 0.925 11.246 -19.567 1.00 89.88 164 PRO A N 1
ATOM 1352 C CA . PRO A 1 164 ? -0.444 11.225 -20.068 1.00 89.88 164 PRO A CA 1
ATOM 1353 C C . PRO A 1 164 ? -0.796 9.865 -20.681 1.00 89.88 164 PRO A C 1
ATOM 1355 O O . PRO A 1 164 ? 0.084 9.089 -21.056 1.00 89.88 164 PRO A O 1
ATOM 1358 N N . CYS A 1 165 ? -2.097 9.615 -20.783 1.00 90.50 165 CYS A N 1
ATOM 1359 C CA . CYS A 1 165 ? -2.676 8.518 -21.547 1.00 90.50 165 CYS A CA 1
ATOM 1360 C C . CYS A 1 165 ? -2.381 8.660 -23.045 1.00 90.50 165 CYS A C 1
ATOM 1362 O O . CYS A 1 165 ? -2.053 9.750 -23.527 1.00 90.50 165 CYS A O 1
ATOM 1364 N N . ASP A 1 166 ? -2.586 7.579 -23.797 1.00 89.38 166 ASP A N 1
ATOM 1365 C CA . ASP A 1 166 ? -2.337 7.535 -25.247 1.00 89.38 166 ASP A CA 1
ATOM 1366 C C . ASP A 1 166 ? -3.170 8.569 -26.030 1.00 89.38 166 ASP A C 1
ATOM 1368 O O . ASP A 1 166 ? -2.771 9.043 -27.094 1.00 89.38 166 ASP A O 1
ATOM 1372 N N . ASP A 1 167 ? -4.334 8.948 -25.498 1.00 89.88 167 ASP A N 1
ATOM 1373 C CA . ASP A 1 167 ? -5.219 9.969 -26.067 1.00 89.88 167 ASP A CA 1
ATOM 1374 C C . ASP A 1 167 ? -4.881 11.408 -25.627 1.00 89.88 167 ASP A C 1
ATOM 1376 O O . ASP A 1 167 ? -5.603 12.352 -25.958 1.00 89.88 167 ASP A O 1
ATOM 1380 N N . GLY A 1 168 ? -3.783 11.588 -24.889 1.00 89.81 168 GLY A N 1
ATOM 1381 C CA . GLY A 1 168 ? -3.303 12.873 -24.391 1.00 89.81 168 GLY A CA 1
ATOM 1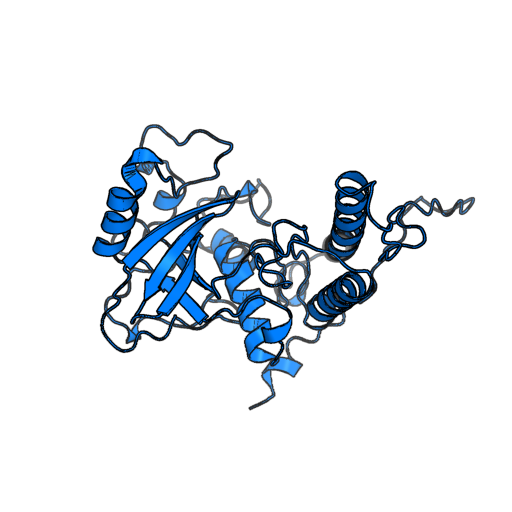382 C C . GLY A 1 168 ? -4.021 13.379 -23.139 1.00 89.81 168 GLY A C 1
ATOM 1383 O O . GLY A 1 168 ? -3.686 14.463 -22.655 1.00 89.81 168 GLY A O 1
ATOM 1384 N N . ARG A 1 169 ? -4.995 12.638 -22.591 1.00 91.44 169 ARG A N 1
ATOM 1385 C CA . ARG A 1 169 ? -5.620 12.990 -21.309 1.00 91.44 169 ARG A CA 1
ATOM 1386 C C . ARG A 1 169 ? -4.708 12.631 -20.143 1.00 91.44 169 ARG A C 1
ATOM 1388 O O . ARG A 1 169 ? -3.842 11.765 -20.226 1.00 91.44 169 ARG A O 1
ATOM 1395 N N . ARG A 1 170 ? -4.946 13.272 -19.001 1.00 92.00 170 ARG A N 1
ATOM 1396 C CA . ARG A 1 170 ? -4.343 12.854 -17.734 1.00 92.00 170 ARG A CA 1
ATOM 1397 C C . ARG A 1 170 ? -4.832 11.446 -17.342 1.00 92.00 170 ARG A C 1
ATOM 1399 O O . ARG A 1 170 ? -6.006 11.151 -17.578 1.00 92.00 170 ARG A O 1
ATOM 1406 N N . PRO A 1 171 ? -4.009 10.619 -16.680 1.00 94.00 171 PRO A N 1
ATOM 1407 C CA . PRO A 1 171 ? -4.426 9.294 -16.217 1.00 94.00 171 PRO A CA 1
ATOM 1408 C C . PRO A 1 171 ? -5.552 9.369 -15.184 1.00 94.00 171 PRO A C 1
ATOM 1410 O O . PRO A 1 171 ? -5.572 10.345 -14.428 1.00 94.00 171 PRO A O 1
ATOM 1413 N N . PRO A 1 172 ? -6.450 8.373 -15.084 1.00 95.69 172 PRO A N 1
ATOM 1414 C CA . PRO A 1 172 ? -7.521 8.342 -14.087 1.00 95.69 172 PRO A CA 1
ATOM 1415 C C . PRO A 1 172 ? -6.985 8.267 -12.651 1.00 95.69 172 PRO A C 1
ATOM 1417 O O . PRO A 1 172 ? -5.931 7.681 -12.393 1.00 95.69 172 PRO A O 1
ATOM 1420 N N . ILE A 1 173 ? -7.726 8.824 -11.688 1.00 96.62 173 ILE A N 1
ATOM 1421 C CA . ILE A 1 173 ? -7.434 8.619 -10.262 1.00 96.62 173 ILE A CA 1
ATOM 1422 C C . ILE A 1 173 ? -7.627 7.138 -9.925 1.00 96.62 173 ILE A C 1
ATOM 1424 O O . ILE A 1 173 ? -8.688 6.553 -10.154 1.00 96.62 173 ILE A O 1
ATOM 1428 N N . ARG A 1 174 ? -6.583 6.542 -9.349 1.00 97.56 174 ARG A N 1
ATOM 1429 C CA . ARG A 1 174 ? -6.522 5.125 -8.986 1.00 97.56 174 ARG A CA 1
ATOM 1430 C C . ARG A 1 174 ? -6.954 4.952 -7.537 1.00 97.56 174 ARG A C 1
ATOM 1432 O O . ARG A 1 174 ? -6.532 5.719 -6.671 1.00 97.56 174 ARG A O 1
ATOM 1439 N N . GLY A 1 175 ? -7.775 3.946 -7.267 1.00 98.19 175 GLY A N 1
ATOM 1440 C CA . GLY A 1 175 ? -8.277 3.662 -5.929 1.00 98.19 175 GLY A CA 1
ATOM 1441 C C . GLY A 1 175 ? -8.186 2.191 -5.551 1.00 98.19 175 GLY A C 1
ATOM 1442 O O . GLY A 1 175 ? -8.209 1.325 -6.419 1.00 98.19 175 GLY A O 1
ATOM 1443 N N . ILE A 1 176 ? -8.120 1.901 -4.253 1.00 98.81 176 ILE A N 1
ATOM 1444 C CA . ILE A 1 176 ? -8.256 0.540 -3.711 1.00 98.81 176 ILE A CA 1
ATOM 1445 C C . ILE A 1 176 ? -9.407 0.511 -2.711 1.00 98.81 176 ILE A C 1
ATOM 1447 O O . ILE A 1 176 ? -9.452 1.315 -1.774 1.00 98.81 176 ILE A O 1
ATOM 1451 N N . VAL A 1 177 ? -10.332 -0.430 -2.917 1.00 98.75 177 VAL A N 1
ATOM 1452 C CA . VAL A 1 177 ? -11.502 -0.640 -2.062 1.00 98.75 177 VAL A CA 1
ATOM 1453 C C . VAL A 1 177 ? -11.141 -1.608 -0.943 1.00 98.75 177 VAL A C 1
ATOM 1455 O O . VAL A 1 177 ? -10.747 -2.753 -1.184 1.00 98.75 177 VAL A O 1
ATOM 1458 N N . LYS A 1 178 ? -11.304 -1.159 0.298 1.00 98.50 178 LYS A N 1
ATOM 1459 C CA . LYS A 1 178 ? -10.929 -1.894 1.505 1.00 98.50 178 LYS A CA 1
ATOM 1460 C C . LYS A 1 178 ? -12.087 -1.998 2.485 1.00 98.50 178 LYS A C 1
ATOM 1462 O O . LYS A 1 178 ? -13.073 -1.261 2.423 1.00 98.50 178 LYS A O 1
ATOM 1467 N N . GLU A 1 179 ? -11.941 -2.936 3.412 1.00 97.56 179 GLU A N 1
ATOM 1468 C CA . GLU A 1 179 ? -12.776 -3.051 4.602 1.00 97.56 179 GLU A CA 1
ATOM 1469 C C . GLU A 1 179 ? -12.835 -1.705 5.327 1.00 97.56 179 GLU A C 1
ATOM 1471 O O . GLU A 1 179 ? -11.804 -1.128 5.670 1.00 97.56 179 GLU A O 1
ATOM 1476 N N . PHE A 1 180 ? -14.050 -1.204 5.549 1.00 97.56 180 PHE A N 1
ATOM 1477 C CA . PHE A 1 180 ? -14.256 -0.079 6.449 1.00 97.56 180 PHE A CA 1
ATOM 1478 C C . PHE A 1 180 ? -14.182 -0.573 7.895 1.00 97.56 180 PHE A C 1
ATOM 1480 O O . PHE A 1 180 ? -14.778 -1.594 8.243 1.00 97.56 180 PHE A O 1
ATOM 1487 N N . GLY A 1 181 ? -13.472 0.159 8.742 1.00 93.56 181 GLY A N 1
ATOM 1488 C CA . GLY A 1 181 ? -13.286 -0.197 10.140 1.00 93.56 181 GLY A CA 1
ATOM 1489 C C . GLY A 1 181 ? -12.865 1.002 10.970 1.00 93.56 181 GLY A C 1
ATOM 1490 O O . GLY A 1 181 ? -12.772 2.121 10.465 1.00 93.56 181 GLY A O 1
ATOM 1491 N N . SER A 1 182 ? -12.608 0.753 12.247 1.00 89.50 182 SER A N 1
ATOM 1492 C CA . SER A 1 182 ? -12.131 1.762 13.187 1.00 89.50 182 SER A CA 1
ATOM 1493 C C . SER A 1 182 ? -10.708 1.451 13.637 1.00 89.50 182 SER A C 1
ATOM 1495 O O . SER A 1 182 ? -10.250 0.303 13.567 1.00 89.50 182 SER A O 1
ATOM 1497 N N . LYS A 1 183 ? -10.013 2.480 14.132 1.00 85.56 183 LYS A N 1
ATOM 1498 C CA . LYS A 1 183 ? -8.758 2.291 14.862 1.00 85.56 183 LYS A CA 1
ATOM 1499 C C . LYS A 1 183 ? -9.009 1.343 16.041 1.00 85.56 183 LYS A C 1
ATOM 1501 O O . LYS A 1 183 ? -10.092 1.334 16.627 1.00 85.56 183 LYS A O 1
ATOM 1506 N N . SER A 1 184 ? -8.031 0.495 16.342 1.00 74.00 184 SER A N 1
ATOM 1507 C CA . SER A 1 184 ? -8.086 -0.342 17.540 1.00 74.0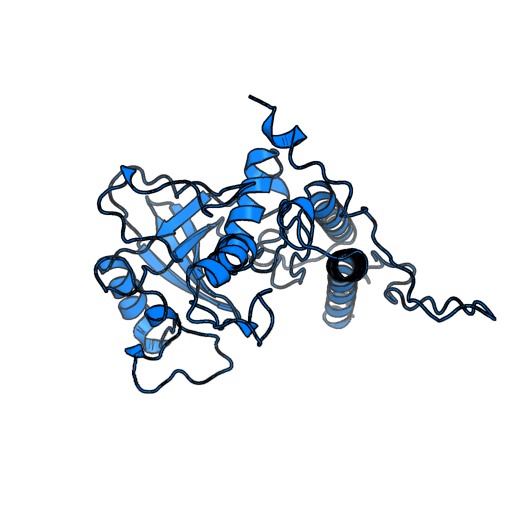0 184 SER A CA 1
ATOM 1508 C C . SER A 1 184 ? -7.723 0.504 18.759 1.00 74.00 184 SER A C 1
ATOM 1510 O O . SER A 1 184 ? -6.577 0.926 18.880 1.00 74.00 184 SER A O 1
ATOM 1512 N N . ASP A 1 185 ? -8.671 0.712 19.672 1.00 67.62 185 ASP A N 1
ATOM 1513 C CA . ASP A 1 185 ? -8.461 1.593 20.831 1.00 67.62 185 ASP A CA 1
ATOM 1514 C C . ASP A 1 185 ? -7.573 0.975 21.926 1.00 67.62 185 ASP A C 1
ATOM 1516 O O . ASP A 1 185 ? -7.050 1.687 22.784 1.00 67.62 185 ASP A O 1
ATOM 1520 N N . GLU A 1 186 ? -7.369 -0.350 21.926 1.00 82.00 186 GLU A N 1
ATOM 1521 C CA . GLU A 1 186 ? -6.589 -1.017 22.975 1.00 82.00 186 GLU A CA 1
ATOM 1522 C C . GLU A 1 186 ? -5.591 -2.051 22.445 1.00 82.00 186 GLU A C 1
ATOM 1524 O O . GLU A 1 186 ? -5.957 -3.112 21.932 1.00 82.00 186 GLU A O 1
ATOM 1529 N N . LEU A 1 187 ? -4.298 -1.776 22.653 1.00 85.56 187 LEU A N 1
ATOM 1530 C CA . LEU A 1 187 ? -3.246 -2.774 22.506 1.00 85.56 187 LEU A CA 1
ATOM 1531 C C . LEU A 1 187 ? -3.147 -3.606 23.789 1.00 85.56 187 LEU A C 1
ATOM 1533 O O . LEU A 1 187 ? -2.837 -3.107 24.866 1.00 85.56 187 LEU A O 1
ATOM 1537 N N . THR A 1 188 ? -3.407 -4.909 23.684 1.00 89.81 188 THR A N 1
ATOM 1538 C CA . THR A 1 188 ? -3.137 -5.870 24.765 1.00 89.81 188 THR A CA 1
ATOM 1539 C C . THR A 1 188 ? -1.865 -6.652 24.458 1.00 89.81 188 THR A C 1
ATOM 1541 O O . THR A 1 188 ? -1.507 -6.837 23.298 1.00 89.81 188 THR A O 1
ATOM 1544 N N . THR A 1 189 ? -1.201 -7.216 25.473 1.00 92.00 189 THR A N 1
ATOM 1545 C CA . THR A 1 189 ? -0.013 -8.068 25.263 1.00 92.00 189 THR A CA 1
ATOM 1546 C C . THR A 1 189 ? -0.275 -9.223 24.286 1.00 92.00 189 THR A C 1
ATOM 1548 O O . THR A 1 189 ? 0.593 -9.567 23.486 1.00 92.00 189 THR A O 1
ATOM 1551 N N . ALA A 1 190 ? -1.458 -9.845 24.351 1.00 92.12 190 ALA A N 1
ATOM 1552 C CA . ALA A 1 190 ? -1.825 -10.935 23.449 1.00 92.12 190 ALA A CA 1
ATOM 1553 C C . ALA A 1 190 ? -1.991 -10.438 22.008 1.00 92.12 190 ALA A C 1
ATOM 1555 O O . ALA A 1 190 ? -1.508 -11.079 21.076 1.00 92.12 190 ALA A O 1
ATOM 1556 N N . TYR A 1 191 ? -2.626 -9.279 21.844 1.00 91.38 191 TYR A N 1
ATOM 1557 C CA . TYR A 1 191 ? -2.822 -8.670 20.540 1.00 91.38 191 TYR A CA 1
ATOM 1558 C C . TYR A 1 191 ? -1.493 -8.213 19.916 1.00 91.38 191 TYR A C 1
ATOM 1560 O O . TYR A 1 191 ? -1.211 -8.532 18.768 1.00 91.38 191 TYR A O 1
ATOM 1568 N N . VAL A 1 192 ? -0.601 -7.610 20.698 1.00 92.94 192 VAL A N 1
ATOM 1569 C CA . VAL A 1 192 ? 0.737 -7.210 20.237 1.00 92.94 192 VAL A CA 1
ATOM 1570 C C . VAL A 1 192 ? 1.590 -8.406 19.800 1.00 92.94 192 VAL A C 1
ATOM 1572 O O . VAL A 1 192 ? 2.257 -8.350 18.770 1.00 92.94 192 VAL A O 1
ATOM 1575 N N . ARG A 1 193 ? 1.530 -9.536 20.521 1.00 94.56 193 ARG A N 1
ATOM 1576 C CA . ARG A 1 193 ? 2.189 -10.777 20.069 1.00 94.56 193 ARG A CA 1
ATOM 1577 C C . ARG A 1 193 ? 1.650 -11.256 18.728 1.00 94.56 193 ARG A C 1
ATOM 1579 O O . ARG A 1 193 ? 2.423 -11.756 17.918 1.00 94.56 193 ARG A O 1
ATOM 1586 N N . LYS A 1 194 ? 0.342 -11.113 18.498 1.00 94.75 194 LYS A N 1
ATOM 1587 C CA . LYS A 1 194 ? -0.261 -11.423 17.203 1.00 94.75 194 LYS A CA 1
ATOM 1588 C C . LYS A 1 194 ? 0.287 -10.504 16.109 1.00 94.75 194 LYS A C 1
ATOM 1590 O O . LYS A 1 194 ? 0.695 -11.029 15.085 1.00 94.75 194 LYS A O 1
ATOM 1595 N N . ILE A 1 195 ? 0.373 -9.192 16.342 1.00 94.38 195 ILE A N 1
ATOM 1596 C CA . ILE A 1 195 ? 0.943 -8.255 15.358 1.00 94.38 195 ILE A CA 1
ATOM 1597 C C . ILE A 1 195 ? 2.368 -8.679 14.977 1.00 94.38 195 ILE A C 1
ATOM 1599 O O . ILE A 1 195 ? 2.670 -8.772 13.796 1.00 94.38 195 ILE A O 1
ATOM 1603 N N . LEU A 1 196 ? 3.228 -9.030 15.942 1.00 95.19 196 LEU A N 1
ATOM 1604 C CA . LEU A 1 196 ? 4.591 -9.492 15.638 1.00 95.19 196 LEU A CA 1
ATOM 1605 C C . LEU A 1 196 ? 4.615 -10.774 14.785 1.00 95.19 196 LEU A C 1
ATOM 1607 O O . LEU A 1 196 ? 5.451 -10.924 13.889 1.00 95.19 196 LEU A O 1
ATOM 1611 N N . LEU A 1 197 ? 3.695 -11.707 15.053 1.00 95.69 197 LEU A N 1
ATOM 1612 C CA . LEU A 1 197 ? 3.521 -12.905 14.228 1.00 95.69 197 LEU A CA 1
ATOM 1613 C C . LEU A 1 197 ? 3.032 -12.554 12.819 1.00 95.69 197 LEU A C 1
ATOM 1615 O O . LEU A 1 197 ? 3.492 -13.172 11.861 1.00 95.69 197 LEU A O 1
ATOM 1619 N N . ASP A 1 198 ? 2.149 -11.565 12.687 1.00 95.88 198 ASP A N 1
ATOM 1620 C CA . ASP A 1 198 ? 1.647 -11.082 11.401 1.00 95.88 198 ASP A CA 1
ATOM 1621 C C . ASP A 1 198 ? 2.770 -10.383 10.603 1.00 95.88 198 ASP A C 1
ATOM 1623 O O . ASP A 1 198 ? 2.958 -10.712 9.436 1.00 95.88 198 ASP A O 1
ATOM 1627 N N . VAL A 1 199 ? 3.613 -9.543 11.227 1.00 95.94 199 VAL A N 1
ATOM 1628 C CA . VAL A 1 199 ? 4.833 -8.961 10.609 1.00 95.94 199 VAL A CA 1
ATOM 1629 C C . VAL A 1 199 ? 5.770 -10.063 10.107 1.00 95.94 199 VAL A C 1
ATOM 1631 O O . VAL A 1 199 ? 6.198 -10.064 8.956 1.00 95.94 199 VAL A O 1
ATOM 1634 N N . THR A 1 200 ? 6.033 -11.063 10.951 1.00 95.75 200 THR A N 1
ATOM 1635 C CA . THR A 1 200 ? 6.845 -12.231 10.573 1.00 95.75 200 THR A CA 1
ATOM 1636 C C . THR A 1 200 ? 6.213 -12.979 9.394 1.00 95.75 200 THR A C 1
ATOM 1638 O O . THR A 1 200 ? 6.917 -13.459 8.505 1.00 95.75 200 THR A O 1
ATOM 1641 N N . ARG A 1 201 ? 4.877 -13.073 9.357 1.00 97.06 201 ARG A N 1
ATOM 1642 C CA . ARG A 1 201 ? 4.142 -13.708 8.262 1.00 97.06 201 ARG A CA 1
ATOM 1643 C C . ARG A 1 201 ? 4.250 -12.916 6.961 1.00 97.06 201 ARG A C 1
ATOM 1645 O O . ARG A 1 201 ? 4.424 -13.552 5.928 1.00 97.06 201 ARG A O 1
ATOM 1652 N N . PHE A 1 202 ? 4.185 -11.585 6.994 1.00 97.81 202 PHE A N 1
ATOM 1653 C CA . PHE A 1 202 ? 4.442 -10.751 5.815 1.00 97.81 202 PHE A CA 1
ATOM 1654 C C . PHE A 1 202 ? 5.812 -11.078 5.214 1.00 97.81 202 PHE A C 1
ATOM 1656 O O . PHE A 1 202 ? 5.895 -11.413 4.031 1.00 97.81 202 PHE A O 1
ATOM 1663 N N . HIS A 1 203 ? 6.861 -11.124 6.042 1.00 97.00 203 HIS A N 1
ATOM 1664 C CA . HIS A 1 203 ? 8.214 -11.440 5.570 1.00 97.00 203 HIS A CA 1
ATOM 1665 C C . HIS A 1 203 ? 8.309 -12.856 4.989 1.00 97.00 203 HIS A C 1
ATOM 1667 O O . HIS A 1 203 ? 8.913 -13.056 3.939 1.00 97.00 203 HIS A O 1
ATOM 1673 N N . GLN A 1 204 ? 7.655 -13.842 5.615 1.00 96.00 204 GLN A N 1
ATOM 1674 C CA . GLN A 1 204 ? 7.554 -15.214 5.087 1.00 96.00 204 GLN A CA 1
ATOM 1675 C C . GLN A 1 204 ? 6.810 -15.303 3.747 1.00 96.00 204 GLN A C 1
ATOM 1677 O O . GLN A 1 204 ? 6.961 -16.295 3.037 1.00 96.00 204 GLN A O 1
ATOM 1682 N N . LEU A 1 205 ? 5.997 -14.302 3.411 1.00 96.81 205 LEU A N 1
ATOM 1683 C CA . LEU A 1 205 ? 5.292 -14.176 2.135 1.00 96.81 205 LEU A CA 1
ATOM 1684 C C . LEU A 1 205 ? 6.062 -13.317 1.119 1.00 96.81 205 LEU A C 1
ATOM 1686 O O . LEU A 1 205 ? 5.531 -13.012 0.051 1.00 96.81 205 LEU A O 1
ATOM 1690 N N . GLY A 1 206 ? 7.300 -12.924 1.441 1.00 97.00 206 GLY A N 1
ATOM 1691 C CA . GLY A 1 206 ? 8.129 -12.081 0.585 1.00 97.00 206 GLY A CA 1
ATOM 1692 C C . GLY A 1 206 ? 7.664 -10.626 0.530 1.00 97.00 206 GLY A C 1
ATOM 1693 O O . GLY A 1 206 ? 7.968 -9.954 -0.456 1.00 97.00 206 GLY A O 1
ATOM 1694 N N . ILE A 1 207 ? 6.919 -10.168 1.544 1.00 98.19 207 ILE A N 1
ATOM 1695 C CA . ILE A 1 207 ? 6.456 -8.786 1.718 1.00 98.19 207 ILE A CA 1
ATOM 1696 C C . ILE A 1 207 ? 7.220 -8.169 2.894 1.00 98.19 207 ILE A C 1
ATOM 1698 O O . ILE A 1 207 ? 7.139 -8.670 4.013 1.00 98.19 207 ILE A O 1
ATOM 1702 N N . ILE A 1 208 ? 7.939 -7.080 2.653 1.00 97.19 208 ILE A N 1
ATOM 1703 C CA . ILE A 1 208 ? 8.678 -6.318 3.673 1.00 97.19 208 ILE A CA 1
ATOM 1704 C C . ILE A 1 208 ? 8.395 -4.821 3.506 1.00 97.19 208 ILE A C 1
ATOM 1706 O O . ILE A 1 208 ? 7.758 -4.428 2.531 1.00 97.19 208 ILE A O 1
ATOM 1710 N N . HIS A 1 209 ? 8.916 -3.985 4.403 1.00 96.00 209 HIS A N 1
ATOM 1711 C CA . HIS A 1 209 ? 8.733 -2.533 4.388 1.00 96.00 209 HIS A CA 1
ATOM 1712 C C . HIS A 1 209 ? 7.249 -2.144 4.540 1.00 96.00 209 HIS A C 1
ATOM 1714 O O . HIS A 1 209 ? 6.702 -1.391 3.747 1.00 96.00 209 HIS A O 1
ATOM 1720 N N . ILE A 1 210 ? 6.567 -2.689 5.549 1.00 93.38 210 ILE A N 1
ATOM 1721 C CA . ILE A 1 210 ? 5.101 -2.630 5.715 1.00 93.38 210 ILE A CA 1
ATOM 1722 C C . ILE A 1 210 ? 4.590 -1.420 6.531 1.00 93.38 210 ILE A C 1
ATOM 1724 O O . ILE A 1 210 ? 3.521 -1.517 7.125 1.00 93.38 210 ILE A O 1
ATOM 1728 N N . ASP A 1 211 ? 5.354 -0.315 6.590 1.00 88.62 211 ASP A N 1
ATOM 1729 C CA . ASP A 1 211 ? 5.069 0.948 7.327 1.00 88.62 211 ASP A CA 1
ATOM 1730 C C . ASP A 1 211 ? 4.268 0.762 8.631 1.00 88.62 211 ASP A C 1
ATOM 1732 O O . ASP A 1 211 ? 3.228 1.380 8.858 1.00 88.62 211 ASP A O 1
ATOM 1736 N N . LEU A 1 212 ? 4.713 -0.158 9.491 1.00 91.75 212 LEU A N 1
ATOM 1737 C CA . LEU A 1 212 ? 3.937 -0.500 10.676 1.00 91.75 212 LEU A CA 1
ATOM 1738 C C . LEU A 1 212 ? 3.880 0.679 11.659 1.00 91.75 212 LEU A C 1
ATOM 1740 O O . LEU A 1 212 ? 4.904 1.136 12.151 1.00 91.75 212 LEU A O 1
ATOM 1744 N N . ALA A 1 213 ? 2.674 1.114 12.005 1.00 90.00 213 ALA A N 1
ATOM 1745 C CA . ALA A 1 213 ? 2.423 2.057 13.087 1.00 90.00 213 ALA A CA 1
ATOM 1746 C C . ALA A 1 213 ? 1.010 1.846 13.642 1.00 90.00 213 ALA A C 1
ATOM 1748 O O . ALA A 1 213 ? 0.153 1.259 12.976 1.00 90.00 213 ALA A O 1
ATOM 1749 N N . ASP A 1 214 ? 0.738 2.362 14.838 1.00 88.19 214 ASP A N 1
ATOM 1750 C CA . ASP A 1 214 ? -0.561 2.231 15.507 1.00 88.19 214 ASP A CA 1
ATOM 1751 C C . ASP A 1 214 ? -1.720 2.802 14.658 1.00 88.19 214 ASP A C 1
ATOM 1753 O O . ASP A 1 214 ? -2.801 2.216 14.576 1.00 88.19 214 ASP A O 1
ATOM 1757 N N . ARG A 1 215 ? -1.472 3.920 13.963 1.00 87.69 215 ARG A N 1
ATOM 1758 C CA . ARG A 1 215 ? -2.389 4.600 13.040 1.00 87.69 215 ARG A CA 1
ATOM 1759 C C . ARG A 1 215 ? -2.744 3.748 11.823 1.00 87.69 215 ARG A C 1
ATOM 1761 O O . ARG A 1 215 ? -3.789 3.973 11.226 1.00 87.69 215 ARG A O 1
ATOM 1768 N N . GLN A 1 216 ? -1.904 2.765 11.492 1.00 91.38 216 GLN A N 1
ATOM 1769 C CA . GLN A 1 216 ? -2.096 1.849 10.366 1.00 91.38 216 GLN A CA 1
ATOM 1770 C C . GLN A 1 216 ? -2.798 0.543 10.776 1.00 91.38 216 GLN A C 1
ATOM 1772 O O . GLN A 1 216 ? -2.859 -0.402 9.984 1.00 91.38 216 GLN A O 1
ATOM 1777 N N . LEU A 1 217 ? -3.325 0.462 12.006 1.00 92.88 217 LEU A N 1
ATOM 1778 C CA . LEU A 1 217 ? -4.080 -0.688 12.501 1.00 92.88 217 LEU A CA 1
ATOM 1779 C C . LEU A 1 217 ? -5.585 -0.401 12.513 1.00 92.88 217 LEU A C 1
ATOM 1781 O O . LEU A 1 217 ? -6.106 0.286 13.394 1.00 92.88 217 LEU A O 1
ATOM 1785 N N . ILE A 1 218 ? -6.304 -1.017 11.574 1.00 93.06 218 ILE A N 1
ATOM 1786 C CA . ILE A 1 218 ? -7.766 -0.939 11.460 1.00 93.06 218 ILE A CA 1
ATOM 1787 C C . ILE A 1 218 ? -8.371 -2.304 11.761 1.00 93.06 218 ILE A C 1
ATOM 1789 O O . ILE A 1 218 ? -7.934 -3.320 11.219 1.00 93.06 218 ILE A O 1
ATOM 1793 N N . ASN A 1 219 ? -9.355 -2.349 12.665 1.00 90.88 219 ASN A N 1
ATOM 1794 C CA . ASN A 1 219 ? -9.925 -3.597 13.201 1.00 90.88 219 ASN A CA 1
ATOM 1795 C C . ASN A 1 219 ? -8.842 -4.582 13.685 1.00 90.88 219 ASN A C 1
ATOM 1797 O O . ASN A 1 219 ? -8.970 -5.806 13.582 1.00 90.88 219 ASN A O 1
ATOM 1801 N N . GLY A 1 220 ? -7.738 -4.026 14.174 1.00 89.38 220 GLY A N 1
ATOM 1802 C CA . GLY A 1 220 ? -6.589 -4.772 14.636 1.00 89.38 220 GLY A CA 1
ATOM 1803 C C . GLY A 1 220 ? -5.724 -5.422 13.541 1.00 89.38 220 GLY A C 1
ATOM 1804 O O . GLY A 1 220 ? -5.020 -6.394 13.830 1.00 89.38 220 GLY A O 1
ATOM 1805 N N . LYS A 1 221 ? -5.755 -4.926 12.301 1.00 93.31 221 LYS A N 1
ATOM 1806 C CA . LYS A 1 221 ? -4.952 -5.441 11.182 1.00 93.31 221 LYS A CA 1
ATOM 1807 C C . LYS A 1 221 ? -4.260 -4.310 10.431 1.00 93.31 221 LYS A C 1
ATOM 1809 O O . LYS A 1 221 ? -4.785 -3.201 10.383 1.00 93.31 221 LYS A O 1
ATOM 1814 N N . VAL A 1 222 ? -3.132 -4.620 9.794 1.00 94.75 222 VAL A N 1
ATOM 1815 C CA . VAL A 1 222 ? -2.407 -3.669 8.938 1.00 94.75 222 VAL A CA 1
ATOM 1816 C C . VAL A 1 222 ? -3.302 -3.242 7.774 1.00 94.75 222 VAL A C 1
ATOM 1818 O O . VAL A 1 222 ? -3.889 -4.095 7.096 1.00 94.75 222 VAL A O 1
ATOM 1821 N N . CYS A 1 223 ? -3.437 -1.932 7.562 1.00 94.69 223 CYS A N 1
ATOM 1822 C CA . CYS A 1 223 ? -4.301 -1.380 6.520 1.00 94.69 223 CYS A CA 1
ATOM 1823 C C . CYS A 1 223 ? -3.580 -0.669 5.377 1.00 94.69 223 CYS A C 1
ATOM 1825 O O . CYS A 1 223 ? -4.190 -0.510 4.317 1.00 94.69 223 CYS A O 1
ATOM 1827 N N . ASP A 1 224 ? -2.339 -0.232 5.577 1.00 95.19 224 ASP A N 1
ATOM 1828 C CA . ASP A 1 224 ? -1.553 0.502 4.586 1.00 95.19 224 ASP A CA 1
ATOM 1829 C C . ASP A 1 224 ? -0.322 -0.308 4.183 1.00 95.19 224 ASP A C 1
ATOM 1831 O O . ASP A 1 224 ? 0.496 -0.662 5.025 1.00 95.19 224 ASP A O 1
ATOM 1835 N N . LEU A 1 225 ? -0.224 -0.635 2.895 1.00 97.38 225 LEU A N 1
ATOM 1836 C CA . LEU A 1 225 ? 0.903 -1.365 2.307 1.00 97.38 225 LEU A CA 1
ATOM 1837 C C . LEU A 1 225 ? 1.508 -0.598 1.125 1.00 97.38 225 LEU A C 1
ATOM 1839 O O . LEU A 1 225 ? 2.083 -1.187 0.213 1.00 97.38 225 LEU A O 1
ATOM 1843 N N . SER A 1 226 ? 1.353 0.726 1.112 1.00 96.31 226 SER A N 1
ATOM 1844 C CA . SER A 1 226 ? 1.782 1.567 -0.009 1.00 96.31 226 SER A CA 1
ATOM 1845 C C . SER A 1 226 ? 3.298 1.782 -0.104 1.00 96.31 226 SER A C 1
ATOM 1847 O O . SER A 1 226 ? 3.779 2.266 -1.118 1.00 96.31 226 SER A O 1
ATOM 1849 N N . THR A 1 227 ? 4.067 1.358 0.897 1.00 95.75 227 THR A N 1
ATOM 1850 C CA . THR A 1 227 ? 5.543 1.305 0.874 1.00 95.75 227 THR A CA 1
ATOM 1851 C C . THR A 1 227 ? 6.090 -0.116 0.717 1.00 95.75 227 THR A C 1
ATOM 1853 O O . THR A 1 227 ? 7.302 -0.307 0.615 1.00 95.75 227 THR A O 1
ATOM 1856 N N . ALA A 1 228 ? 5.209 -1.122 0.693 1.00 97.62 228 ALA A N 1
ATOM 1857 C CA . ALA A 1 228 ? 5.607 -2.514 0.799 1.00 97.62 228 ALA A CA 1
ATOM 1858 C C . ALA A 1 228 ? 6.412 -2.985 -0.418 1.00 97.62 228 ALA A C 1
ATOM 1860 O O . ALA A 1 228 ? 5.963 -2.919 -1.563 1.00 97.62 228 ALA A O 1
ATOM 1861 N N . ILE A 1 229 ? 7.568 -3.586 -0.152 1.00 97.62 229 ILE A N 1
ATOM 1862 C CA . ILE A 1 229 ? 8.374 -4.290 -1.145 1.00 97.62 229 ILE A CA 1
ATOM 1863 C C . ILE A 1 229 ? 7.876 -5.733 -1.203 1.00 97.62 229 ILE A C 1
ATOM 1865 O O . ILE A 1 229 ? 8.009 -6.488 -0.239 1.00 97.62 229 ILE A O 1
ATOM 1869 N N . THR A 1 230 ? 7.311 -6.126 -2.346 1.00 97.81 230 THR A N 1
ATOM 1870 C CA . THR A 1 230 ? 6.752 -7.473 -2.555 1.00 97.81 230 THR A CA 1
ATOM 1871 C C . THR A 1 230 ? 7.516 -8.229 -3.635 1.00 97.81 230 THR A C 1
ATOM 1873 O O . THR A 1 230 ? 7.493 -7.837 -4.804 1.00 97.81 230 THR A O 1
ATOM 1876 N N . THR A 1 231 ? 8.128 -9.351 -3.259 1.00 96.56 231 THR A N 1
ATOM 1877 C CA . THR A 1 231 ? 8.909 -10.217 -4.157 1.00 96.56 231 THR A CA 1
ATOM 1878 C C . THR A 1 231 ? 8.016 -10.846 -5.242 1.00 96.56 231 THR A C 1
ATOM 1880 O O . THR A 1 231 ? 6.942 -11.362 -4.909 1.00 96.56 231 THR A O 1
ATOM 1883 N N . PRO A 1 232 ? 8.424 -10.848 -6.529 1.00 95.50 232 PRO A N 1
ATOM 1884 C CA . PRO A 1 232 ? 9.695 -10.342 -7.063 1.00 95.50 232 PRO A CA 1
ATOM 1885 C C . PRO A 1 232 ? 9.795 -8.814 -7.067 1.00 95.50 232 PRO A C 1
ATOM 1887 O O . PRO A 1 232 ? 8.835 -8.134 -7.386 1.00 95.50 232 PRO A O 1
ATOM 1890 N N . HIS A 1 233 ? 10.950 -8.254 -6.743 1.00 94.75 233 HIS A N 1
ATOM 1891 C CA . HIS A 1 233 ? 11.192 -6.809 -6.785 1.00 94.75 233 HIS A CA 1
ATOM 1892 C C . HIS A 1 233 ? 12.631 -6.583 -7.229 1.00 94.75 233 HIS A C 1
ATOM 1894 O O . HIS A 1 233 ? 13.482 -7.403 -6.905 1.00 94.75 233 HIS A O 1
ATOM 1900 N N . TYR A 1 234 ? 12.962 -5.486 -7.912 1.00 91.88 234 TYR A N 1
ATOM 1901 C CA . TYR A 1 234 ? 14.342 -5.282 -8.385 1.00 91.88 234 TYR A CA 1
ATOM 1902 C C . TYR A 1 234 ? 15.376 -5.250 -7.240 1.00 91.88 234 TYR A C 1
ATOM 1904 O O . TYR A 1 234 ? 16.525 -5.583 -7.475 1.00 91.88 234 TYR A O 1
ATOM 1912 N N . ILE A 1 235 ? 14.971 -4.935 -5.999 1.00 91.31 235 ILE A N 1
ATOM 1913 C CA . ILE A 1 235 ? 15.799 -5.064 -4.775 1.00 91.31 235 ILE A CA 1
ATOM 1914 C C . ILE A 1 235 ? 15.911 -6.516 -4.277 1.00 91.31 235 ILE A C 1
ATOM 1916 O O . ILE A 1 235 ? 16.957 -6.905 -3.765 1.00 91.31 235 ILE A O 1
ATOM 1920 N N . THR A 1 236 ? 14.853 -7.324 -4.400 1.00 92.19 236 THR A N 1
ATOM 1921 C CA . THR A 1 236 ? 14.800 -8.689 -3.837 1.00 92.19 236 THR A CA 1
ATOM 1922 C C . THR A 1 236 ? 15.081 -9.786 -4.860 1.00 92.19 236 THR A C 1
ATOM 1924 O O . THR A 1 236 ? 15.203 -10.951 -4.500 1.00 92.19 236 THR A O 1
ATOM 1927 N N . THR A 1 237 ? 15.149 -9.441 -6.143 1.00 92.38 237 THR A N 1
ATOM 1928 C CA . THR A 1 237 ? 15.253 -10.375 -7.269 1.00 92.38 237 THR A CA 1
ATOM 1929 C C . THR A 1 237 ? 16.291 -9.849 -8.258 1.00 92.38 237 THR A C 1
ATOM 1931 O O . THR A 1 237 ? 15.932 -9.260 -9.282 1.00 92.38 237 THR A O 1
ATOM 1934 N N . PRO A 1 238 ? 17.590 -10.024 -7.957 1.00 89.50 238 PRO A N 1
ATOM 1935 C CA . PRO A 1 238 ? 18.667 -9.538 -8.813 1.00 89.50 238 PRO A CA 1
ATOM 1936 C C . PRO A 1 238 ? 18.624 -10.093 -10.240 1.00 89.50 238 PRO A C 1
ATOM 1938 O O . PRO A 1 238 ? 19.117 -9.461 -11.166 1.00 89.50 238 PRO A O 1
ATOM 1941 N N . GLU A 1 239 ? 17.981 -11.243 -10.450 1.00 88.38 239 GLU A N 1
ATOM 1942 C CA . GLU A 1 239 ? 17.795 -11.849 -11.770 1.00 88.38 239 GLU A CA 1
ATOM 1943 C C . GLU A 1 239 ? 16.975 -10.974 -12.728 1.00 88.38 239 GLU A C 1
ATOM 1945 O O . GLU A 1 239 ? 17.031 -11.194 -13.936 1.00 88.38 239 GLU A O 1
ATOM 1950 N N . LEU A 1 240 ? 16.231 -9.984 -12.216 1.00 87.75 240 LEU A N 1
ATOM 1951 C CA . LEU A 1 240 ? 15.533 -8.998 -13.045 1.00 87.75 240 LEU A CA 1
ATOM 1952 C C . LEU A 1 240 ? 16.502 -8.075 -13.800 1.00 87.75 240 LEU A C 1
ATOM 1954 O O . LEU A 1 240 ? 16.111 -7.488 -14.806 1.00 87.75 240 LEU A O 1
ATOM 1958 N N . ASN A 1 241 ? 17.755 -7.953 -13.348 1.00 88.56 241 ASN A N 1
ATOM 1959 C CA . ASN A 1 241 ? 18.788 -7.191 -14.038 1.00 88.56 241 ASN A CA 1
ATOM 1960 C C . ASN A 1 241 ? 20.097 -8.002 -14.145 1.00 88.56 241 ASN A C 1
ATOM 1962 O O . ASN A 1 241 ? 20.911 -8.001 -13.219 1.00 88.56 241 ASN A O 1
ATOM 1966 N N . PRO A 1 242 ? 20.368 -8.645 -15.296 1.00 87.44 242 PRO A N 1
ATOM 1967 C CA . PRO A 1 242 ? 21.570 -9.458 -15.478 1.00 87.44 242 PRO A CA 1
ATOM 1968 C C . PRO A 1 242 ? 22.871 -8.640 -15.543 1.00 87.44 242 PRO A C 1
ATOM 1970 O O . PRO A 1 242 ? 23.948 -9.225 -15.592 1.00 87.44 242 PRO A O 1
ATOM 1973 N N . GLN A 1 243 ? 22.795 -7.305 -15.566 1.00 89.81 243 GLN A N 1
ATOM 1974 C CA . GLN A 1 243 ? 23.960 -6.418 -15.641 1.00 89.81 243 GLN A CA 1
ATOM 1975 C C . GLN A 1 243 ? 24.494 -6.008 -14.259 1.00 89.81 243 GLN A C 1
ATOM 1977 O O . GLN A 1 243 ? 25.420 -5.202 -14.175 1.00 89.81 243 GLN A O 1
ATOM 1982 N N . LEU A 1 244 ? 23.915 -6.526 -13.169 1.00 90.31 244 LEU A N 1
ATOM 1983 C CA . LEU A 1 244 ? 24.336 -6.169 -11.818 1.00 90.31 244 LEU A CA 1
ATOM 1984 C C . LEU A 1 244 ? 25.759 -6.659 -11.515 1.00 90.31 244 LEU A C 1
ATOM 1986 O O . LEU A 1 244 ? 26.068 -7.842 -11.668 1.00 90.31 244 LEU A O 1
ATOM 1990 N N . THR A 1 245 ? 26.623 -5.757 -11.040 1.00 93.75 245 THR A N 1
ATOM 1991 C CA . THR A 1 245 ? 27.966 -6.129 -10.572 1.00 93.75 245 THR A CA 1
ATOM 1992 C C . THR A 1 245 ? 27.904 -6.766 -9.177 1.00 93.75 245 THR A C 1
ATOM 1994 O O . THR A 1 245 ? 26.944 -6.533 -8.433 1.00 93.75 245 THR A O 1
ATOM 1997 N N . PRO A 1 246 ? 28.929 -7.534 -8.759 1.00 93.75 246 PRO A N 1
ATOM 1998 C CA . PRO A 1 246 ? 29.008 -8.076 -7.401 1.00 93.75 246 PRO A CA 1
ATOM 1999 C C . PRO A 1 246 ? 28.878 -7.018 -6.295 1.00 93.75 246 PRO A C 1
ATOM 2001 O O . PRO A 1 246 ? 28.277 -7.277 -5.252 1.00 93.75 246 PRO A O 1
ATOM 2004 N N . GLU A 1 247 ? 29.406 -5.814 -6.519 1.00 92.75 247 GLU A N 1
ATOM 2005 C CA . GLU A 1 247 ? 29.307 -4.696 -5.579 1.00 92.75 247 GLU A CA 1
ATOM 2006 C C . GLU A 1 247 ? 27.858 -4.223 -5.423 1.00 92.75 247 GLU A C 1
ATOM 2008 O O . GLU A 1 247 ? 27.399 -4.022 -4.297 1.00 92.75 247 GLU A O 1
ATOM 2013 N N . TRP A 1 248 ? 27.117 -4.092 -6.528 1.00 90.62 248 TRP A N 1
ATOM 2014 C CA . TRP A 1 248 ? 25.698 -3.730 -6.486 1.00 90.62 248 TRP A CA 1
ATOM 2015 C C . TRP A 1 248 ? 24.844 -4.824 -5.854 1.00 90.62 248 TRP A C 1
ATOM 2017 O O . TRP A 1 248 ? 23.987 -4.508 -5.035 1.00 90.62 248 TRP A O 1
ATOM 2027 N N . LEU A 1 249 ? 25.128 -6.099 -6.138 1.00 91.56 249 LEU A N 1
ATOM 2028 C CA . LEU A 1 249 ? 24.465 -7.224 -5.470 1.00 91.56 249 LEU A CA 1
ATOM 2029 C C . LEU A 1 249 ? 24.638 -7.151 -3.948 1.00 91.56 249 LEU A C 1
ATOM 2031 O O . LEU A 1 249 ? 23.665 -7.268 -3.206 1.00 91.56 249 LEU A O 1
ATOM 2035 N N . SER A 1 250 ? 25.862 -6.890 -3.478 1.00 90.38 250 SER A N 1
ATOM 2036 C CA . SER A 1 250 ? 26.133 -6.743 -2.046 1.00 90.38 250 SER A CA 1
ATOM 2037 C C . SER A 1 250 ? 25.442 -5.519 -1.435 1.00 90.38 250 SER A C 1
ATOM 2039 O O . SER A 1 250 ? 25.035 -5.583 -0.274 1.00 90.38 250 SER A O 1
ATOM 2041 N N . ALA A 1 251 ? 25.329 -4.410 -2.171 1.00 89.88 251 ALA A N 1
ATOM 2042 C CA . ALA A 1 251 ? 24.632 -3.211 -1.706 1.00 89.88 251 ALA A CA 1
ATOM 2043 C C . ALA A 1 251 ? 23.116 -3.442 -1.609 1.00 89.88 251 ALA A C 1
ATOM 2045 O O . ALA A 1 251 ? 22.506 -3.108 -0.597 1.00 89.88 251 ALA A O 1
ATOM 2046 N N . MET A 1 252 ? 22.523 -4.085 -2.616 1.00 90.88 252 MET A N 1
ATOM 2047 C CA . MET A 1 252 ? 21.107 -4.455 -2.626 1.00 90.88 252 MET A CA 1
ATOM 2048 C C . MET A 1 252 ? 20.764 -5.429 -1.501 1.00 90.88 252 MET A C 1
ATOM 2050 O O . MET A 1 252 ? 19.753 -5.254 -0.828 1.00 90.88 252 MET A O 1
ATOM 2054 N N . GLU A 1 253 ? 21.618 -6.428 -1.254 1.00 91.12 253 GLU A N 1
ATOM 2055 C CA . GLU A 1 253 ? 21.452 -7.345 -0.124 1.00 91.12 253 GLU A CA 1
ATOM 2056 C C . GLU A 1 253 ? 21.449 -6.589 1.209 1.00 91.12 253 GLU A C 1
ATOM 2058 O O . GLU A 1 253 ? 20.608 -6.850 2.071 1.00 91.12 253 GLU A O 1
ATOM 2063 N N . TYR A 1 254 ? 22.359 -5.628 1.380 1.00 90.38 254 TYR A N 1
ATOM 2064 C CA . TYR A 1 254 ? 22.380 -4.795 2.575 1.00 90.38 254 TYR A CA 1
ATOM 2065 C C . TYR A 1 254 ? 21.079 -3.992 2.725 1.00 90.38 254 TYR A C 1
ATOM 2067 O O . TYR A 1 254 ? 20.447 -4.084 3.775 1.00 90.38 254 TYR A O 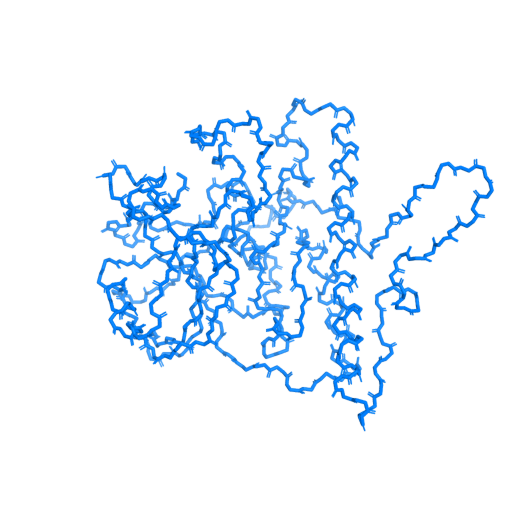1
ATOM 2075 N N . GLU A 1 255 ? 20.632 -3.283 1.685 1.00 91.00 255 GLU A N 1
ATOM 2076 C CA . GLU A 1 255 ? 19.370 -2.522 1.694 1.00 91.00 255 GLU A CA 1
ATOM 2077 C C . GLU A 1 255 ? 18.152 -3.402 2.010 1.00 91.00 255 GLU A C 1
ATOM 2079 O O . GLU A 1 255 ? 17.326 -3.066 2.858 1.00 91.00 255 GLU A O 1
ATOM 2084 N N . LEU A 1 256 ? 18.077 -4.588 1.409 1.00 91.75 256 LEU A N 1
ATOM 2085 C CA . LEU A 1 256 ? 17.032 -5.574 1.674 1.00 91.75 256 LEU A CA 1
ATOM 2086 C C . LEU A 1 256 ? 16.931 -5.924 3.169 1.00 91.75 256 LEU A C 1
ATOM 2088 O O . LEU A 1 256 ? 15.842 -5.945 3.761 1.00 91.75 256 LEU A O 1
ATOM 2092 N N . PHE A 1 257 ? 18.072 -6.166 3.808 1.00 91.62 257 PHE A N 1
ATOM 2093 C CA . PHE A 1 257 ? 18.115 -6.414 5.242 1.00 91.62 257 PHE A CA 1
ATOM 2094 C C . PHE A 1 257 ? 17.790 -5.173 6.074 1.00 91.62 257 PHE A C 1
ATOM 2096 O O . PHE A 1 257 ? 17.203 -5.308 7.146 1.00 91.62 257 PHE A O 1
ATOM 2103 N N . GLN A 1 258 ? 18.122 -3.975 5.596 1.00 91.06 258 GLN A N 1
ATOM 2104 C CA . GLN A 1 258 ? 17.772 -2.725 6.268 1.00 91.06 258 GLN A CA 1
ATOM 2105 C C . GLN A 1 258 ? 16.258 -2.503 6.276 1.00 91.06 258 GLN A C 1
ATOM 2107 O O . GLN A 1 258 ? 15.716 -2.217 7.344 1.00 91.06 258 GLN A O 1
ATOM 2112 N N . PHE A 1 259 ? 15.572 -2.720 5.149 1.00 93.19 259 PHE A N 1
ATOM 2113 C CA . PHE A 1 259 ? 14.110 -2.649 5.068 1.00 93.19 259 PHE A CA 1
ATOM 2114 C C . PHE A 1 259 ? 13.433 -3.674 5.977 1.00 93.19 259 PHE A C 1
ATOM 2116 O O . PHE A 1 259 ? 12.571 -3.321 6.777 1.00 93.19 259 PHE A O 1
ATOM 2123 N N . SER A 1 260 ? 13.892 -4.927 5.931 1.00 92.50 260 SER A N 1
ATOM 2124 C CA . SER A 1 260 ? 13.355 -5.995 6.786 1.00 92.50 260 SER A CA 1
ATOM 2125 C C . SER A 1 260 ? 13.547 -5.672 8.271 1.00 92.50 260 SER A C 1
ATOM 2127 O O . SER A 1 260 ? 12.645 -5.828 9.090 1.00 92.50 260 SER A O 1
ATOM 2129 N N . ARG A 1 261 ? 14.726 -5.158 8.635 1.00 91.12 261 ARG A N 1
ATOM 2130 C CA . ARG A 1 261 ? 15.028 -4.722 9.999 1.00 91.12 261 ARG A CA 1
ATOM 2131 C C . ARG A 1 261 ? 14.148 -3.547 10.434 1.00 91.12 261 ARG A C 1
ATOM 2133 O O . ARG A 1 261 ? 13.819 -3.462 11.617 1.00 91.12 261 ARG A O 1
ATOM 2140 N N . ASN A 1 262 ? 13.801 -2.647 9.514 1.00 91.94 262 ASN A N 1
ATOM 2141 C CA . ASN A 1 262 ? 12.994 -1.471 9.816 1.00 91.94 262 ASN A CA 1
ATOM 2142 C C . ASN A 1 262 ? 11.568 -1.843 10.237 1.00 91.94 262 ASN A C 1
ATOM 2144 O O . ASN A 1 262 ? 11.065 -1.253 11.181 1.00 91.94 262 ASN A O 1
ATOM 2148 N N . ASP A 1 263 ? 10.962 -2.880 9.654 1.00 94.50 263 ASP A N 1
ATOM 2149 C CA . ASP A 1 263 ? 9.628 -3.342 10.076 1.00 94.50 263 ASP A CA 1
ATOM 2150 C C . ASP A 1 263 ? 9.591 -3.773 11.547 1.00 94.50 263 ASP A C 1
ATOM 2152 O O . ASP A 1 263 ? 8.676 -3.427 12.293 1.00 94.50 263 ASP A O 1
ATOM 2156 N N . PHE A 1 264 ? 10.619 -4.499 11.995 1.00 93.12 264 PHE A N 1
ATOM 2157 C CA . PHE A 1 264 ? 10.747 -4.893 13.399 1.00 93.12 264 PHE A CA 1
ATOM 2158 C C . PHE A 1 264 ? 11.053 -3.707 14.314 1.00 93.12 264 PHE A C 1
ATOM 2160 O O . PHE A 1 264 ? 10.697 -3.737 15.489 1.00 93.12 264 PHE A O 1
ATOM 2167 N N . ARG A 1 265 ? 11.729 -2.672 13.798 1.00 91.81 265 ARG A N 1
ATOM 2168 C CA . ARG A 1 265 ? 12.009 -1.457 14.568 1.00 91.81 265 ARG A CA 1
ATOM 2169 C C . ARG A 1 265 ? 10.727 -0.658 14.740 1.00 91.81 265 ARG A C 1
ATOM 2171 O O . ARG A 1 265 ? 10.377 -0.351 15.866 1.00 91.81 265 ARG A O 1
ATOM 2178 N N . ASN A 1 266 ? 10.000 -0.438 13.652 1.00 93.19 266 ASN A N 1
ATOM 2179 C CA . ASN A 1 266 ? 8.698 0.212 13.649 1.00 93.19 266 ASN A CA 1
ATOM 2180 C C . ASN A 1 266 ? 7.706 -0.496 14.591 1.00 93.19 266 ASN A C 1
ATOM 2182 O O . ASN A 1 266 ? 6.940 0.157 15.292 1.00 93.19 266 ASN A O 1
ATOM 2186 N N . PHE A 1 267 ? 7.756 -1.833 14.671 1.00 94.00 267 PHE A N 1
ATOM 2187 C CA . PHE A 1 267 ? 7.011 -2.586 15.683 1.00 94.00 267 PHE A CA 1
ATOM 2188 C C . PHE A 1 267 ? 7.396 -2.181 17.116 1.00 94.00 267 PHE A C 1
ATOM 2190 O O . PHE A 1 267 ? 6.511 -1.886 17.914 1.00 94.00 267 PHE A O 1
ATOM 2197 N N . ASP A 1 268 ? 8.688 -2.159 17.452 1.00 92.75 268 ASP A N 1
ATOM 2198 C CA . ASP A 1 268 ? 9.160 -1.783 18.794 1.00 92.75 268 ASP A CA 1
ATOM 2199 C C . ASP A 1 268 ? 8.861 -0.312 19.130 1.00 92.75 268 ASP A C 1
ATOM 2201 O O . ASP A 1 268 ? 8.475 -0.007 20.264 1.00 92.75 268 ASP A O 1
ATOM 2205 N N . ASP A 1 269 ? 8.989 0.580 18.146 1.00 92.00 269 ASP A N 1
ATOM 2206 C CA . ASP A 1 269 ? 8.683 2.007 18.267 1.00 92.00 269 ASP A CA 1
ATOM 2207 C C . ASP A 1 269 ? 7.190 2.203 18.564 1.00 92.00 269 ASP A C 1
ATOM 2209 O O . ASP A 1 269 ? 6.850 2.843 19.557 1.00 92.00 269 ASP A O 1
ATOM 2213 N N . MET A 1 270 ? 6.301 1.525 17.828 1.00 92.06 270 MET A N 1
ATOM 2214 C CA . MET A 1 270 ? 4.854 1.533 18.081 1.00 92.06 270 MET A CA 1
ATOM 2215 C C . MET A 1 270 ? 4.503 1.098 19.517 1.00 92.06 270 MET A C 1
ATOM 2217 O O . MET A 1 270 ? 3.617 1.673 20.149 1.00 92.06 270 MET A O 1
ATOM 2221 N N . ILE A 1 271 ? 5.180 0.078 20.061 1.00 91.94 271 ILE A N 1
ATOM 2222 C CA . ILE A 1 271 ? 4.955 -0.364 21.450 1.00 91.94 271 ILE A CA 1
ATOM 2223 C C . ILE A 1 271 ? 5.464 0.665 22.456 1.00 91.94 271 ILE A C 1
ATOM 2225 O O . ILE A 1 271 ? 4.831 0.885 23.493 1.00 91.94 271 ILE A O 1
ATOM 2229 N N . THR A 1 272 ? 6.596 1.294 22.159 1.00 91.38 272 THR A N 1
ATOM 2230 C CA . THR A 1 272 ? 7.182 2.336 23.003 1.00 91.38 272 THR A CA 1
ATOM 2231 C C . THR A 1 272 ? 6.279 3.565 23.054 1.00 91.38 272 THR A C 1
ATOM 2233 O O . THR A 1 272 ? 5.929 4.003 24.149 1.00 91.38 272 THR A O 1
ATOM 2236 N N . GLU A 1 273 ? 5.833 4.058 21.899 1.00 90.25 273 GLU A N 1
ATOM 2237 C CA . GLU A 1 273 ? 4.887 5.172 21.771 1.00 90.25 273 GLU A CA 1
ATOM 2238 C C . GLU A 1 273 ? 3.583 4.877 22.517 1.00 90.25 273 GLU A C 1
ATOM 2240 O O . GLU A 1 273 ? 3.164 5.663 23.367 1.00 90.25 273 GLU A O 1
ATOM 2245 N N . TRP A 1 274 ? 2.999 3.690 22.314 1.00 89.75 274 TRP A N 1
ATOM 2246 C CA . TRP A 1 274 ? 1.770 3.308 23.009 1.00 89.75 274 TRP A CA 1
ATOM 2247 C C . TRP A 1 274 ? 1.928 3.321 24.536 1.00 89.75 274 TRP A C 1
ATOM 2249 O O . TRP A 1 274 ? 1.050 3.825 25.238 1.00 89.75 274 TRP A O 1
ATOM 2259 N N . ASN A 1 275 ? 3.034 2.782 25.065 1.00 91.25 275 ASN A N 1
ATOM 2260 C CA . ASN A 1 275 ? 3.293 2.754 26.509 1.00 91.25 275 ASN A CA 1
ATOM 2261 C C . ASN A 1 275 ? 3.442 4.170 27.094 1.00 91.25 275 ASN A C 1
ATOM 2263 O O . ASN A 1 275 ? 2.984 4.402 28.213 1.00 91.25 275 ASN A O 1
ATOM 2267 N N . VAL A 1 276 ? 4.051 5.101 26.349 1.00 90.56 276 VAL A N 1
ATOM 2268 C CA . VAL A 1 276 ? 4.185 6.516 26.741 1.00 90.56 276 VAL A CA 1
ATOM 2269 C C . VAL A 1 276 ? 2.827 7.221 26.735 1.00 90.56 276 VAL A C 1
ATOM 2271 O O . VAL A 1 276 ? 2.490 7.942 27.668 1.00 90.56 276 VAL A O 1
ATOM 2274 N N . GLU A 1 277 ? 1.991 6.985 25.728 1.00 89.75 277 GLU A N 1
ATOM 2275 C CA . GLU A 1 277 ? 0.648 7.580 25.677 1.00 89.75 277 GLU A CA 1
ATOM 2276 C C . GLU A 1 277 ? -0.300 7.002 26.743 1.00 89.75 277 GLU A C 1
ATOM 2278 O O . GLU A 1 277 ? -1.268 7.647 27.156 1.00 89.75 277 GLU A O 1
ATOM 2283 N N . HIS A 1 278 ? -0.014 5.788 27.225 1.00 88.81 278 HIS A N 1
ATOM 2284 C CA . HIS A 1 278 ? -0.863 5.028 28.139 1.00 88.81 278 HIS A CA 1
ATOM 2285 C C . HIS A 1 278 ? -0.165 4.675 29.461 1.00 88.81 278 HIS A C 1
ATOM 2287 O O . HIS A 1 278 ? -0.426 3.607 30.012 1.00 88.81 278 HIS A O 1
ATOM 2293 N N . GLU A 1 279 ? 0.644 5.575 30.033 1.00 84.25 279 GLU A N 1
ATOM 2294 C CA . GLU A 1 279 ? 1.414 5.341 31.278 1.00 84.25 279 GLU A CA 1
ATOM 2295 C C . GLU A 1 279 ? 0.584 4.806 32.463 1.00 84.25 279 GLU A C 1
ATOM 2297 O O . GLU A 1 279 ? 1.097 4.125 33.350 1.00 84.25 279 GLU A O 1
ATOM 2302 N N . LYS A 1 280 ? -0.722 5.106 32.498 1.00 83.50 280 LYS A N 1
ATOM 2303 C CA . LYS A 1 280 ? -1.647 4.628 33.542 1.00 83.50 280 LYS A CA 1
ATOM 2304 C C . LYS A 1 280 ? -2.150 3.195 33.314 1.00 83.50 280 LYS A C 1
ATOM 2306 O O . LYS A 1 280 ? -2.782 2.629 34.207 1.00 83.50 280 LYS A O 1
ATOM 2311 N N . LYS A 1 281 ? -1.935 2.620 32.127 1.00 83.69 281 LYS A N 1
ATOM 2312 C CA . LYS A 1 281 ? -2.279 1.235 31.780 1.00 83.69 281 LYS A CA 1
ATOM 2313 C C . LYS A 1 281 ? -1.095 0.305 32.069 1.00 83.69 281 LYS A C 1
ATOM 2315 O O . LYS A 1 281 ? 0.011 0.720 32.397 1.00 83.69 281 LYS A O 1
ATOM 2320 N N . LYS A 1 282 ? -1.345 -1.002 31.983 1.00 85.94 282 LYS A N 1
ATOM 2321 C CA . LYS A 1 282 ? -0.301 -2.015 32.151 1.00 85.94 282 LYS A CA 1
ATOM 2322 C C . LYS A 1 282 ? 0.686 -1.947 30.982 1.00 85.94 282 LYS A C 1
ATOM 2324 O O . LYS A 1 282 ? 0.294 -2.192 29.846 1.00 85.94 282 LYS A O 1
ATOM 2329 N N . GLU A 1 283 ? 1.954 -1.719 31.304 1.00 89.62 283 GLU A N 1
ATOM 2330 C CA . GLU A 1 283 ? 3.072 -1.700 30.357 1.00 89.62 283 GLU A CA 1
ATOM 2331 C C . GLU A 1 283 ? 3.149 -2.989 29.514 1.00 89.62 283 GLU A C 1
ATOM 2333 O O . GLU A 1 283 ? 3.124 -4.115 30.038 1.00 89.62 283 GLU A O 1
ATOM 2338 N N . ILE A 1 284 ? 3.279 -2.828 28.196 1.00 90.88 284 ILE A N 1
ATOM 2339 C CA . ILE A 1 284 ? 3.495 -3.918 27.242 1.00 90.88 284 ILE A CA 1
ATOM 2340 C C . ILE A 1 284 ? 4.999 -4.142 27.066 1.00 90.88 284 ILE A C 1
ATOM 2342 O O . ILE A 1 284 ? 5.723 -3.242 26.665 1.00 90.88 284 ILE A O 1
ATOM 2346 N N . LYS A 1 285 ? 5.456 -5.375 27.325 1.00 90.38 285 LYS A N 1
ATOM 2347 C CA . LYS A 1 285 ? 6.877 -5.788 27.263 1.00 90.38 285 LYS A CA 1
ATOM 2348 C C . LYS A 1 285 ? 7.170 -6.772 26.132 1.00 90.38 285 LYS A C 1
ATOM 2350 O O . LYS A 1 285 ? 7.881 -7.758 26.327 1.00 90.38 285 LYS A O 1
ATOM 2355 N N . VAL A 1 286 ? 6.526 -6.582 24.986 1.00 91.25 286 VAL A N 1
ATOM 2356 C CA . VAL A 1 286 ? 6.700 -7.437 23.807 1.00 91.25 286 VAL A CA 1
ATOM 2357 C C . VAL A 1 286 ? 7.484 -6.640 22.786 1.00 91.25 286 VAL A C 1
ATOM 2359 O O . VAL A 1 286 ? 6.995 -5.614 22.334 1.00 91.25 286 VAL A O 1
ATOM 2362 N N . TYR A 1 287 ? 8.668 -7.134 22.443 1.00 90.00 287 TYR A N 1
ATOM 2363 C CA . TYR A 1 287 ? 9.585 -6.483 21.517 1.00 90.00 287 TYR A CA 1
ATOM 2364 C C . TYR A 1 287 ? 10.106 -7.502 20.505 1.00 90.00 287 TYR A C 1
ATOM 2366 O O . TYR A 1 287 ? 10.302 -8.674 20.848 1.00 90.00 287 TYR A O 1
ATOM 2374 N N . ALA A 1 288 ? 10.323 -7.057 19.273 1.00 90.06 288 ALA A N 1
ATOM 2375 C CA . ALA A 1 288 ? 11.012 -7.795 18.233 1.00 90.06 288 ALA A CA 1
ATOM 2376 C C . ALA A 1 288 ? 12.515 -7.862 18.537 1.00 90.06 288 ALA A C 1
ATOM 2378 O O . ALA A 1 288 ? 13.097 -8.947 18.498 1.00 90.06 288 ALA A O 1
ATOM 2379 N N . PHE A 1 289 ? 13.144 -6.743 18.919 1.00 84.94 289 PHE A N 1
ATOM 2380 C CA . PHE A 1 289 ? 14.558 -6.739 19.285 1.00 84.94 289 PHE A CA 1
ATOM 2381 C C . PHE A 1 289 ? 14.779 -7.115 20.755 1.00 84.94 289 PHE A C 1
ATOM 2383 O O . PHE A 1 289 ? 13.992 -6.750 21.636 1.00 84.94 289 PHE A O 1
ATOM 2390 N N . PRO A 1 290 ? 15.899 -7.792 21.082 1.00 72.88 290 PRO A N 1
ATOM 2391 C CA . PRO A 1 290 ? 16.286 -8.004 22.470 1.00 72.88 290 PRO A CA 1
ATOM 2392 C C . PRO A 1 290 ? 16.331 -6.673 23.236 1.00 72.88 290 PRO A C 1
ATOM 2394 O O . PRO A 1 290 ? 17.084 -5.772 22.877 1.00 72.88 290 PRO A O 1
ATOM 2397 N N . ARG A 1 291 ? 15.544 -6.575 24.317 1.00 66.81 291 ARG A N 1
ATOM 2398 C CA . ARG A 1 291 ? 15.393 -5.381 25.178 1.00 66.81 291 ARG A CA 1
ATOM 2399 C C . ARG A 1 291 ? 14.723 -4.156 24.526 1.00 66.81 291 ARG A C 1
ATOM 2401 O O . ARG A 1 291 ? 14.728 -3.108 25.157 1.00 66.81 291 ARG A O 1
ATOM 2408 N N . GLY A 1 292 ? 14.165 -4.266 23.318 1.00 62.03 292 GLY A N 1
ATOM 2409 C CA . GLY A 1 292 ? 13.514 -3.137 22.633 1.00 62.03 292 GLY A CA 1
ATOM 2410 C C . GLY A 1 292 ? 14.466 -2.001 22.232 1.00 62.03 292 GLY A C 1
ATOM 2411 O O . GLY A 1 292 ? 14.022 -0.918 21.885 1.00 62.03 292 GLY A O 1
ATOM 2412 N N . CYS A 1 293 ? 15.787 -2.213 22.280 1.00 58.25 293 CYS A N 1
ATOM 2413 C CA . CYS A 1 293 ? 16.790 -1.179 21.978 1.00 58.25 293 CYS A CA 1
ATOM 2414 C C . CYS A 1 293 ? 17.171 -1.118 20.484 1.00 58.25 293 CYS A C 1
ATOM 2416 O O . CYS A 1 293 ? 18.230 -0.591 20.129 1.00 58.25 293 CYS A O 1
ATOM 2418 N N . GLY A 1 294 ? 16.374 -1.726 19.597 1.00 59.88 294 GLY A N 1
ATOM 2419 C CA . GLY A 1 294 ? 16.781 -1.978 18.216 1.00 59.88 294 GLY A CA 1
ATOM 2420 C C . GLY A 1 294 ? 18.094 -2.775 18.126 1.00 59.88 294 GLY A C 1
ATOM 2421 O O . GLY A 1 294 ? 18.593 -3.341 19.100 1.00 59.88 294 GLY A O 1
ATOM 2422 N N . SER A 1 295 ? 18.715 -2.812 16.944 1.00 50.28 295 SER A N 1
ATOM 2423 C CA . SER A 1 295 ? 20.005 -3.489 16.736 1.00 50.28 295 SER A CA 1
ATOM 2424 C C . SER A 1 295 ? 21.211 -2.759 17.356 1.00 50.28 295 SER A C 1
ATOM 2426 O O . SER A 1 295 ? 22.331 -2.974 16.891 1.00 50.28 295 SER A O 1
ATOM 2428 N N . GLN A 1 296 ? 21.041 -1.917 18.385 1.00 49.03 296 GLN A N 1
ATOM 2429 C CA . GLN A 1 296 ? 22.144 -1.279 19.125 1.00 49.03 296 GLN A CA 1
ATOM 2430 C C . GLN A 1 296 ? 22.933 -2.279 19.996 1.00 49.03 296 GLN A C 1
ATOM 2432 O O . GLN A 1 296 ? 23.469 -1.941 21.049 1.00 49.03 296 GLN A O 1
ATOM 2437 N N . MET A 1 297 ? 23.056 -3.535 19.559 1.00 43.72 297 MET A N 1
ATOM 2438 C CA . MET A 1 297 ? 24.164 -4.358 20.012 1.00 43.72 297 MET A CA 1
ATOM 2439 C C . MET A 1 297 ? 25.421 -3.827 19.328 1.00 43.72 297 MET A C 1
ATOM 2441 O O . MET A 1 297 ? 25.822 -4.322 18.274 1.00 43.72 297 MET A O 1
ATOM 2445 N N . GLU A 1 298 ? 26.063 -2.838 19.950 1.00 40.00 298 GLU A N 1
ATOM 2446 C CA . GLU A 1 298 ? 27.503 -2.658 19.812 1.00 40.00 298 GLU A CA 1
ATOM 2447 C C . GLU A 1 298 ? 28.159 -3.978 20.231 1.00 40.00 298 GLU A C 1
ATOM 2449 O O . GLU A 1 298 ? 28.502 -4.214 21.392 1.00 40.00 298 GLU A O 1
ATOM 2454 N N . ARG A 1 299 ? 28.301 -4.913 19.289 1.00 41.41 299 ARG A N 1
ATOM 2455 C CA . ARG A 1 299 ? 29.254 -5.993 19.472 1.00 41.41 299 ARG A CA 1
ATOM 2456 C C . ARG A 1 299 ? 30.612 -5.320 19.431 1.00 41.41 299 ARG A C 1
ATOM 2458 O O . ARG A 1 299 ? 31.121 -4.985 18.368 1.00 41.41 299 ARG A O 1
ATOM 2465 N N . ASN A 1 300 ? 31.174 -5.106 20.612 1.00 42.41 300 ASN A N 1
ATOM 2466 C CA . ASN A 1 300 ? 32.538 -4.650 20.800 1.00 42.41 300 ASN A CA 1
ATOM 2467 C C . ASN A 1 300 ? 33.486 -5.799 20.398 1.00 42.41 300 ASN A C 1
ATOM 2469 O O . ASN A 1 300 ? 34.081 -6.474 21.237 1.00 42.41 300 ASN A O 1
ATOM 2473 N N . VAL A 1 301 ? 33.545 -6.106 19.097 1.00 46.34 301 VAL A N 1
ATOM 2474 C CA . VAL A 1 301 ? 34.486 -7.076 18.537 1.00 46.34 301 VAL A CA 1
ATOM 2475 C C . VAL A 1 301 ? 35.764 -6.303 18.274 1.00 46.34 301 VAL A C 1
ATOM 2477 O O . VAL A 1 301 ? 35.936 -5.683 17.225 1.00 46.34 301 VAL A O 1
ATOM 2480 N N . ARG A 1 302 ? 36.654 -6.291 19.269 1.00 47.31 302 ARG A N 1
ATOM 2481 C CA . ARG A 1 302 ? 38.030 -5.821 19.091 1.00 47.31 302 ARG A CA 1
ATOM 2482 C C . ARG A 1 302 ? 38.581 -6.477 17.811 1.00 47.31 302 ARG A C 1
ATOM 2484 O O . ARG A 1 302 ? 38.737 -7.693 17.783 1.00 47.31 302 ARG A O 1
ATOM 2491 N N . ASN A 1 303 ? 38.840 -5.666 16.780 1.00 47.34 303 ASN A N 1
ATOM 2492 C CA . ASN A 1 303 ? 39.524 -5.994 15.514 1.00 47.34 303 ASN A CA 1
ATOM 2493 C C . ASN A 1 303 ? 38.707 -6.459 14.287 1.00 47.34 303 ASN A C 1
ATOM 2495 O O . ASN A 1 303 ? 39.279 -7.101 13.410 1.00 47.34 303 ASN A O 1
ATOM 2499 N N . THR A 1 304 ? 37.437 -6.078 14.119 1.00 41.62 304 THR A N 1
ATOM 2500 C CA . THR A 1 304 ? 36.811 -6.106 12.771 1.00 41.62 304 THR A CA 1
ATOM 2501 C C . THR A 1 304 ? 36.134 -4.774 12.452 1.00 41.62 304 THR A C 1
ATOM 2503 O O . THR A 1 304 ? 35.654 -4.127 13.384 1.00 41.62 304 THR A O 1
ATOM 2506 N N . PRO A 1 305 ? 36.108 -4.321 11.177 1.00 37.62 305 PRO A N 1
ATOM 2507 C CA . PRO A 1 305 ? 35.362 -3.126 10.796 1.00 37.62 305 PRO A CA 1
ATOM 2508 C C . PRO A 1 305 ? 33.928 -3.270 11.299 1.00 37.62 305 PRO A C 1
ATOM 2510 O O . PRO A 1 305 ? 33.296 -4.299 11.055 1.00 37.62 305 PRO A O 1
ATOM 2513 N N . SER A 1 306 ? 33.437 -2.266 12.022 1.00 42.41 306 SER A N 1
ATOM 2514 C CA . SER A 1 306 ? 32.095 -2.235 12.595 1.00 42.41 306 SER A CA 1
ATOM 2515 C C . SER A 1 306 ? 31.041 -2.261 11.483 1.00 42.41 306 SER A C 1
ATOM 2517 O O . SER A 1 306 ? 30.538 -1.225 11.055 1.00 42.41 306 SER A O 1
ATOM 2519 N N . ARG A 1 307 ? 30.698 -3.444 10.977 1.00 45.09 307 ARG A N 1
ATOM 2520 C CA . ARG A 1 307 ? 29.451 -3.636 10.243 1.00 45.09 307 ARG A CA 1
ATOM 2521 C C . ARG A 1 307 ? 28.380 -3.862 11.298 1.00 45.09 307 ARG A C 1
ATOM 2523 O O . ARG A 1 307 ? 28.514 -4.778 12.112 1.00 45.09 307 ARG A O 1
ATOM 2530 N N . MET A 1 308 ? 27.351 -3.012 11.328 1.00 50.31 308 MET A N 1
ATOM 2531 C CA . MET A 1 308 ? 26.161 -3.306 12.129 1.00 50.31 308 MET A CA 1
ATOM 2532 C C . MET A 1 308 ? 25.704 -4.724 11.784 1.00 50.31 308 MET A C 1
ATOM 2534 O O . MET A 1 308 ? 25.592 -5.066 10.607 1.00 50.31 308 MET A O 1
ATOM 2538 N N . GLY A 1 309 ? 25.476 -5.555 12.800 1.00 55.31 309 GLY A N 1
ATOM 2539 C CA . GLY A 1 309 ? 24.932 -6.886 12.579 1.00 55.31 309 GLY A CA 1
ATOM 2540 C C . GLY A 1 309 ? 23.601 -6.776 11.839 1.00 55.31 309 GLY A C 1
ATOM 2541 O O . GLY A 1 309 ? 22.704 -6.052 12.270 1.00 55.31 309 GLY A O 1
ATOM 2542 N N . VAL A 1 310 ? 23.491 -7.490 10.726 1.00 65.31 310 VAL A N 1
ATOM 2543 C CA . VAL A 1 310 ? 22.229 -7.685 10.025 1.00 65.31 310 VAL A CA 1
ATOM 2544 C C . VAL A 1 310 ? 21.300 -8.491 10.942 1.00 65.31 310 VAL A C 1
ATOM 2546 O O . VAL A 1 310 ? 21.685 -9.554 11.429 1.00 65.31 310 VAL A O 1
ATOM 2549 N N . TYR A 1 311 ? 20.103 -7.970 11.221 1.00 69.56 311 TYR A N 1
ATOM 2550 C CA . TYR A 1 311 ? 19.094 -8.635 12.047 1.00 69.56 311 TYR A CA 1
ATOM 2551 C C . TYR A 1 311 ? 17.768 -8.684 11.299 1.00 69.56 311 TYR A C 1
ATOM 2553 O O . TYR A 1 311 ? 17.244 -7.646 10.902 1.00 69.56 311 TYR A O 1
ATOM 2561 N N . SER A 1 312 ? 17.219 -9.886 11.167 1.00 79.56 312 SER A N 1
ATOM 2562 C CA . SER A 1 312 ? 15.847 -10.127 10.737 1.00 79.56 312 SER A CA 1
ATOM 2563 C C . SER A 1 312 ? 15.361 -11.437 11.359 1.00 79.56 312 SER A C 1
ATOM 2565 O O . SER A 1 312 ? 16.157 -12.363 11.533 1.00 79.56 312 SER A O 1
ATOM 2567 N N . LEU A 1 313 ? 14.071 -11.533 11.695 1.00 84.69 313 LEU A N 1
ATOM 2568 C CA . LEU A 1 313 ? 13.463 -12.795 12.145 1.00 84.69 313 LEU A CA 1
ATOM 2569 C C . LEU A 1 313 ? 13.238 -13.779 10.988 1.00 84.69 313 LEU A C 1
ATOM 2571 O O . LEU A 1 313 ? 13.121 -14.983 11.211 1.00 84.69 313 LEU A O 1
ATOM 2575 N N . VAL A 1 314 ? 13.181 -13.268 9.758 1.00 89.00 314 VAL A N 1
ATOM 2576 C CA . VAL A 1 314 ? 13.008 -14.037 8.524 1.00 89.00 314 VAL A CA 1
ATOM 2577 C C . VAL A 1 314 ? 14.051 -13.554 7.531 1.00 89.00 314 VAL A C 1
ATOM 2579 O O . VAL A 1 314 ? 14.186 -12.352 7.327 1.00 89.00 314 VAL A O 1
ATOM 2582 N N . ASP A 1 315 ? 14.806 -14.461 6.917 1.00 89.44 315 ASP A N 1
ATOM 2583 C CA . ASP A 1 315 ? 15.739 -14.068 5.862 1.00 89.44 315 ASP A CA 1
ATOM 2584 C C . ASP A 1 315 ? 14.938 -13.674 4.606 1.00 89.44 315 ASP A C 1
ATOM 2586 O O . ASP A 1 315 ? 14.311 -14.545 3.989 1.00 89.44 315 ASP A O 1
ATOM 2590 N N . PRO A 1 316 ? 14.928 -12.385 4.224 1.00 86.81 316 PRO A N 1
ATOM 2591 C CA . PRO A 1 316 ? 14.082 -11.886 3.143 1.00 86.81 316 PRO A CA 1
ATOM 2592 C C . PRO A 1 316 ? 14.511 -12.391 1.756 1.00 86.81 316 PRO A C 1
ATOM 2594 O O . PRO A 1 316 ? 13.776 -12.217 0.789 1.00 86.81 316 PRO A O 1
ATOM 2597 N N . ARG A 1 317 ? 15.678 -13.040 1.641 1.00 87.69 317 ARG A N 1
ATOM 2598 C CA . ARG A 1 317 ? 16.189 -13.615 0.385 1.00 87.69 317 ARG A CA 1
ATOM 2599 C C . ARG A 1 317 ? 15.621 -14.995 0.080 1.00 87.69 317 ARG A C 1
ATOM 2601 O O . ARG A 1 317 ? 15.743 -15.475 -1.040 1.00 87.69 317 ARG A O 1
ATOM 2608 N N . LEU A 1 318 ? 15.063 -15.670 1.084 1.00 89.19 318 LEU A N 1
ATOM 2609 C CA . LEU A 1 318 ? 14.671 -17.075 0.968 1.00 89.19 318 LEU A CA 1
ATOM 2610 C C . LEU A 1 318 ? 13.260 -17.270 0.406 1.00 89.19 318 LEU A C 1
ATOM 2612 O O . LEU A 1 318 ? 12.829 -18.411 0.238 1.00 89.19 318 LEU A O 1
ATOM 2616 N N . TYR A 1 319 ? 12.526 -16.189 0.130 1.00 89.94 319 TYR A N 1
ATOM 2617 C CA . TYR A 1 319 ? 11.202 -16.305 -0.461 1.00 89.94 319 TYR A CA 1
ATOM 2618 C C . TYR A 1 319 ? 11.289 -16.728 -1.932 1.00 89.94 319 TYR A C 1
ATOM 2620 O O . TYR A 1 319 ? 11.690 -15.955 -2.802 1.00 89.94 319 TYR A O 1
ATOM 2628 N N . ASP A 1 320 ? 10.857 -17.954 -2.220 1.00 87.88 320 ASP A N 1
ATOM 2629 C CA . ASP A 1 320 ? 10.780 -18.468 -3.582 1.00 87.88 320 ASP A CA 1
ATOM 2630 C C . ASP A 1 320 ? 9.452 -18.072 -4.245 1.00 87.88 320 ASP A C 1
ATOM 2632 O O . ASP A 1 320 ? 8.408 -18.715 -4.103 1.00 87.88 320 ASP A O 1
ATOM 2636 N N . TRP A 1 321 ? 9.498 -16.979 -5.001 1.00 83.62 321 TRP A N 1
ATOM 2637 C CA . TRP A 1 321 ? 8.340 -16.466 -5.725 1.00 83.62 321 TRP A CA 1
ATOM 2638 C C . TRP A 1 321 ? 7.985 -17.271 -6.981 1.00 83.62 321 TRP A C 1
ATOM 2640 O O . TRP A 1 321 ? 6.903 -17.069 -7.528 1.00 83.62 321 TRP A O 1
ATOM 2650 N N . ARG A 1 322 ? 8.860 -18.177 -7.441 1.00 83.38 322 ARG A N 1
ATOM 2651 C CA . ARG A 1 322 ? 8.613 -19.008 -8.630 1.00 83.38 322 ARG A CA 1
ATOM 2652 C C . ARG A 1 322 ? 7.866 -20.292 -8.278 1.00 83.38 322 ARG A C 1
ATOM 2654 O O . ARG A 1 322 ? 7.063 -20.765 -9.078 1.00 83.38 322 ARG A O 1
ATOM 2661 N N . SER A 1 323 ? 8.067 -20.843 -7.079 1.00 73.06 323 SER A N 1
ATOM 2662 C CA . SER A 1 323 ? 7.287 -22.006 -6.625 1.00 73.06 323 SER A CA 1
ATOM 2663 C C . SER A 1 323 ? 5.846 -21.662 -6.242 1.00 73.06 323 SER A C 1
ATOM 2665 O O . SER A 1 323 ? 4.968 -22.519 -6.349 1.00 73.06 323 SER A O 1
ATOM 2667 N N . SER A 1 324 ? 5.550 -20.411 -5.879 1.00 55.78 324 SER A N 1
ATOM 2668 C CA . SER A 1 324 ? 4.169 -19.961 -5.631 1.00 55.78 324 SER A CA 1
ATOM 2669 C C . SER A 1 324 ? 3.317 -19.912 -6.908 1.00 55.78 324 SER A C 1
ATOM 2671 O O . SER A 1 324 ? 2.126 -20.199 -6.846 1.00 55.78 324 SER A O 1
ATOM 2673 N N . SER A 1 325 ? 3.934 -19.724 -8.081 1.00 49.69 325 SER A N 1
ATOM 2674 C CA . SER A 1 325 ? 3.259 -19.696 -9.392 1.00 49.69 325 SER A CA 1
ATOM 2675 C C . SER A 1 325 ? 2.784 -21.068 -9.903 1.00 49.69 325 SER A C 1
ATOM 2677 O O . SER A 1 325 ? 2.213 -21.153 -10.986 1.00 49.69 325 SER A O 1
ATOM 2679 N N . THR A 1 326 ? 3.053 -22.154 -9.166 1.00 34.03 326 THR A N 1
ATOM 2680 C CA . THR A 1 326 ? 2.785 -23.542 -9.601 1.00 34.03 326 THR A CA 1
ATOM 2681 C C . THR A 1 326 ? 1.648 -24.237 -8.852 1.00 34.03 326 THR A C 1
ATOM 2683 O O . THR A 1 326 ? 1.466 -25.445 -9.009 1.00 34.03 326 THR A O 1
ATOM 2686 N N . ARG A 1 327 ? 0.845 -23.513 -8.062 1.00 29.80 327 ARG A N 1
ATOM 2687 C CA . ARG A 1 327 ? -0.401 -24.076 -7.521 1.00 29.80 327 ARG A CA 1
ATOM 2688 C C . ARG A 1 327 ? -1.577 -23.711 -8.442 1.00 29.80 327 ARG A C 1
ATOM 2690 O O . ARG A 1 327 ? -1.834 -22.519 -8.582 1.00 29.80 327 ARG A O 1
ATOM 2697 N N . PRO A 1 328 ? -2.210 -24.704 -9.099 1.00 30.66 328 PRO A N 1
ATOM 2698 C CA . PRO A 1 328 ? -3.323 -24.490 -10.023 1.00 30.66 328 PRO A CA 1
ATOM 2699 C C . PRO A 1 328 ? -4.590 -23.979 -9.339 1.00 30.66 328 PRO A C 1
ATOM 2701 O O . PRO A 1 328 ? -4.777 -24.276 -8.133 1.00 30.66 328 PRO A O 1
#

Radius of gyration: 20.73 Å; chains: 1; bounding box: 65×52×60 Å

Sequence (328 aa):
MYPEWPKSSSDLVPLPHCDGPKLNPFPFQGPQKITFLEYLGEGLHAHVVKVEIQGQIYALKLFRFPHDQDWLGPSNDVDRKDLEAMSAFYNYSEPFNCECRAFGRLQEAGYEKIAVKCYGYLLLDEEHERAVRDRFKDLNLSFSGNPEYPEPEDEKDTMRWRYPCDDGRRPPIRGIVKEFGSKSDELTTAYVRKILLDVTRFHQLGIIHIDLADRQLINGKVCDLSTAITTPHYITTPELNPQLTPEWLSAMEYELFQFSRNDFRNFDDMITEWNVEHEKKKEIKVYAFPRGCGSQMERNVRNTPSRMGVYSLVDPRLYDWRSSSTRP